Protein AF-A0A5N6ZHU1-F1 (afdb_monomer_lite)

pLDDT: mean 79.63, std 21.97, range [22.08, 98.19]

Sequence (362 aa):
MYILPYMLPVLLTVSAASIARSTMEQADDIMVYRDGPTADESAGIGVELESPFFKFVYPGCSMDDTNAAKKAVVDKCQGTNWLLTADTGVDPGKLNAEFIFDGQKIKVGTGELVTAGKAAADDLVKWYPWQKPQTEVQITNNKCNLWKITSPTSKDEPETVLWDPQVTALMSLEALIDYSILVTKPYFTPVKEIKPAVLSDDVLVFCSLVLLHVKSLDGKLLKPDESPKLRMPFMPRNDFVTLYNQVELKLKGIPLLPLFEKLACYKVSAGKLALDKNFCTGTAKAPVPNNVFAGLTFKNTASKSPDATLTVKAWIEGITAKKDLLTAFDKIIDSSIGGAWIQDREDVPGDSQCAFIRIPRP

Foldseek 3Di:
DADDPPDDPDDDPDFFDADDDDPDPDPCPVDDDQQHAAPVRAKFKKKKWWFPQWKWFFPPADPVLQCVQAQFAKQQLDDVQKGWGWDDDLDGRMTTIMIIGRRNPHHPPPCVVVVRVVVSLVSCVVVVQQDPPRDWIDGPPGPRPTITTPPDHVVDDSSPRHIDMDMRISDHCVVCLVPFQQQALLLCLQVPLDDSVLDDVLNRVLLRVLLRLLCLLVVDAADALRQSPVSDPDADLAFSLVSCVVCVVSSVNPQQVVSSLSSNLWDADPNDTAGDPSQFDDGSNHTHGPCVSQARWHANPNDPDPLRIDTSVNQSVCSVVSHRSSLVNSVVRPSRHRDPVDDDDDDDDDDPDDPDPPDDDD

Secondary structure (DSSP, 8-state):
---SSSS--S----PPPPPPPP-------SS--S-SPPTTS--BEEEEEEEEEEEEE-TT--HHHHHTTBTPEEEEEEETTEEEEEEE-SSTTEEEEEEEE-TTTPBTTSSHHHHHHHHHHHHHHHH-TTPSSPPEEPBTT-SS-SEEEEES-TTS-GGG---EEEEEE---HHHHTTTS----GGGGTT-TTS-GGG--HHHHHHHHHHHHHHHTTTT-PPPTT--GGGG-S---SS-HHHHHHHHTGGGTT--HHHHHHHHHTEEEETTEEEE-TTTEEEETTEEEE-SHHHH-EEE-SS--SGGGEEEHHHHHHHHHTT--HHHHHHTTTT--SS--S-----------------PPP-

Radius of gyration: 22.93 Å; chains: 1; bounding box: 59×47×63 Å

Structure (mmCIF, N/CA/C/O backbone):
data_AF-A0A5N6ZHU1-F1
#
_entry.id   AF-A0A5N6ZHU1-F1
#
loop_
_atom_site.group_PDB
_atom_site.id
_atom_site.type_symbol
_atom_site.label_atom_id
_atom_site.label_alt_id
_atom_site.label_comp_id
_atom_site.label_asym_id
_atom_site.label_entity_id
_atom_site.label_seq_id
_atom_site.pdbx_PDB_ins_code
_atom_site.Cartn_x
_atom_site.Cartn_y
_atom_site.Cartn_z
_atom_site.occupancy
_atom_site.B_iso_or_equiv
_atom_site.auth_seq_id
_atom_site.auth_comp_id
_atom_site.auth_asym_id
_atom_site.auth_atom_id
_atom_site.pdbx_PDB_model_num
ATOM 1 N N . MET A 1 1 ? 37.194 -1.620 -6.872 1.00 30.48 1 MET A N 1
ATOM 2 C CA . MET A 1 1 ? 37.109 -1.362 -5.410 1.00 30.48 1 MET A CA 1
ATOM 3 C C . MET A 1 1 ? 35.674 -1.694 -5.036 1.00 30.48 1 MET A C 1
ATOM 5 O O . MET A 1 1 ? 34.789 -0.996 -5.491 1.00 30.48 1 MET A O 1
ATOM 9 N N . TYR A 1 2 ? 35.433 -2.822 -4.363 1.00 27.67 2 TYR A N 1
ATOM 10 C CA . TYR A 1 2 ? 34.117 -3.481 -4.290 1.00 27.67 2 TYR A CA 1
ATOM 11 C C . TYR A 1 2 ? 33.149 -2.781 -3.309 1.00 27.67 2 TYR A C 1
ATOM 13 O O . TYR A 1 2 ? 33.385 -2.828 -2.104 1.00 27.67 2 TYR A O 1
ATOM 21 N N . ILE A 1 3 ? 32.054 -2.174 -3.794 1.00 35.66 3 ILE A N 1
ATOM 22 C CA . ILE A 1 3 ? 31.031 -1.486 -2.962 1.00 35.66 3 ILE A CA 1
ATOM 23 C C . ILE A 1 3 ? 29.641 -2.137 -3.110 1.00 35.66 3 ILE A C 1
ATOM 25 O O . ILE A 1 3 ? 28.631 -1.469 -3.283 1.00 35.66 3 ILE A O 1
ATOM 29 N N . LEU A 1 4 ? 29.576 -3.466 -3.013 1.00 31.05 4 LEU A N 1
ATOM 30 C CA . LEU A 1 4 ? 28.313 -4.202 -2.836 1.00 31.05 4 LEU A CA 1
ATOM 31 C C . LEU A 1 4 ? 28.215 -5.075 -1.557 1.00 31.05 4 LEU A C 1
ATOM 33 O O . LEU A 1 4 ? 27.090 -5.355 -1.153 1.00 31.05 4 LEU A O 1
ATOM 37 N N . PRO A 1 5 ? 29.293 -5.492 -0.845 1.00 30.95 5 PRO A N 1
ATOM 38 C CA . PRO A 1 5 ? 29.130 -6.484 0.226 1.00 30.95 5 PRO A CA 1
ATOM 39 C C . PRO A 1 5 ? 28.851 -5.931 1.640 1.00 30.95 5 PRO A C 1
ATOM 41 O O . PRO A 1 5 ? 28.754 -6.729 2.567 1.00 30.95 5 PRO A O 1
ATOM 44 N N . TYR A 1 6 ? 28.710 -4.616 1.859 1.00 31.58 6 TYR A N 1
ATOM 45 C CA . TYR A 1 6 ? 28.753 -4.051 3.228 1.00 31.58 6 TYR A CA 1
ATOM 46 C C . TYR A 1 6 ? 27.457 -3.450 3.798 1.00 31.58 6 TYR A C 1
ATOM 48 O O . TYR A 1 6 ? 27.501 -2.871 4.878 1.00 31.58 6 TYR A O 1
ATOM 56 N N . MET A 1 7 ? 26.298 -3.618 3.155 1.00 34.28 7 MET A N 1
ATOM 57 C CA . MET A 1 7 ? 25.081 -2.882 3.553 1.00 34.28 7 MET A CA 1
ATOM 58 C C . MET A 1 7 ? 23.969 -3.673 4.255 1.00 34.28 7 MET A C 1
ATOM 60 O O . MET A 1 7 ? 22.908 -3.107 4.492 1.00 34.28 7 MET A O 1
ATOM 64 N N . LEU A 1 8 ? 24.169 -4.943 4.626 1.00 33.38 8 LEU A N 1
ATOM 65 C CA . LEU A 1 8 ? 23.049 -5.796 5.067 1.00 33.38 8 LEU A CA 1
ATOM 66 C C . LEU A 1 8 ? 23.060 -6.415 6.489 1.00 33.38 8 LEU A C 1
ATOM 68 O O . LEU A 1 8 ? 22.008 -6.921 6.872 1.00 33.38 8 LEU A O 1
ATOM 72 N N . PRO A 1 9 ? 24.121 -6.410 7.327 1.00 30.84 9 PRO A N 1
ATOM 73 C CA . PRO A 1 9 ? 24.082 -7.181 8.573 1.00 30.84 9 PRO A CA 1
ATOM 74 C C . PRO A 1 9 ? 23.746 -6.329 9.809 1.00 30.84 9 PRO A C 1
ATOM 76 O O . PRO A 1 9 ? 24.497 -6.345 10.775 1.00 30.84 9 PRO A O 1
ATOM 79 N N . VAL A 1 10 ? 22.633 -5.587 9.820 1.00 32.56 10 VAL A N 1
ATOM 80 C CA . VAL A 1 10 ? 22.050 -5.056 11.072 1.00 32.56 10 VAL A CA 1
ATOM 81 C C . VAL A 1 10 ? 20.533 -4.979 10.925 1.00 32.56 10 VAL A C 1
ATOM 83 O O . VAL A 1 10 ? 20.022 -3.933 10.558 1.00 32.56 10 VAL A O 1
ATOM 86 N N . LEU A 1 11 ? 19.827 -6.088 11.165 1.00 33.69 11 LEU A N 1
ATOM 87 C CA . LEU A 1 11 ? 18.458 -6.180 11.710 1.00 33.69 11 LEU A CA 1
ATOM 88 C C . LEU A 1 11 ? 17.905 -7.597 11.456 1.00 33.69 11 LEU A C 1
ATOM 90 O O . LEU A 1 11 ? 18.246 -8.233 10.465 1.00 33.69 11 LEU A O 1
ATOM 94 N N . LEU A 1 12 ? 16.976 -8.018 12.321 1.00 34.03 12 LEU A N 1
ATOM 95 C CA . LEU A 1 12 ? 16.025 -9.131 12.152 1.00 34.03 12 LEU A CA 1
ATOM 96 C C . LEU A 1 12 ? 16.434 -10.507 12.719 1.00 34.03 12 LEU A C 1
ATOM 98 O O . LEU A 1 12 ? 16.671 -11.467 11.994 1.00 34.03 12 LEU A O 1
ATOM 102 N N . THR A 1 13 ? 16.346 -10.642 14.045 1.00 29.36 13 THR A N 1
ATOM 103 C CA . THR A 1 13 ? 15.805 -11.867 14.662 1.00 29.36 13 THR A CA 1
ATOM 104 C C . THR A 1 13 ? 14.414 -11.549 15.198 1.00 29.36 13 THR A C 1
ATOM 106 O O . THR A 1 13 ? 14.302 -11.010 16.298 1.00 29.36 13 THR A O 1
ATOM 109 N N . VAL A 1 14 ? 13.355 -11.833 14.436 1.00 34.59 14 VAL A N 1
ATOM 110 C CA . VAL A 1 14 ? 11.981 -11.766 14.959 1.00 34.59 14 VAL A CA 1
ATOM 111 C C . VAL A 1 14 ? 11.108 -12.849 14.323 1.00 34.59 14 VAL A C 1
ATOM 113 O O . VAL A 1 14 ? 11.249 -13.160 13.142 1.00 34.59 14 VAL A O 1
ATOM 116 N N . SER A 1 15 ? 10.235 -13.444 15.136 1.00 33.19 15 SER A N 1
ATOM 117 C CA . SER A 1 15 ? 9.302 -14.511 14.764 1.00 33.19 15 SER A CA 1
ATOM 118 C C . SER A 1 15 ? 8.137 -13.962 13.937 1.00 33.19 15 SER A C 1
ATOM 120 O O . SER A 1 15 ? 7.515 -12.974 14.322 1.00 33.19 15 SER A O 1
ATOM 122 N N . ALA A 1 16 ? 7.815 -14.613 12.819 1.00 35.44 16 ALA A N 1
ATOM 123 C CA . ALA A 1 16 ? 6.745 -14.207 11.912 1.00 35.44 16 ALA A CA 1
ATOM 124 C C . ALA A 1 16 ? 5.439 -14.959 12.208 1.00 35.44 16 ALA A C 1
ATOM 126 O O . ALA A 1 16 ? 5.442 -16.182 12.319 1.00 35.44 16 ALA A O 1
ATOM 127 N N . ALA A 1 17 ? 4.328 -14.229 12.300 1.00 32.97 17 ALA A N 1
ATOM 128 C CA . ALA A 1 17 ? 2.992 -14.772 12.077 1.00 32.97 17 ALA A CA 1
ATOM 129 C C . ALA A 1 17 ? 2.566 -14.344 10.665 1.00 32.97 17 ALA A C 1
ATOM 131 O O . ALA A 1 17 ? 2.645 -13.157 10.337 1.00 32.97 17 ALA A O 1
ATOM 132 N N . SER A 1 18 ? 2.184 -15.299 9.818 1.00 34.84 18 SER A N 1
ATOM 133 C CA . SER A 1 18 ? 1.737 -15.053 8.446 1.00 34.84 18 SER A CA 1
ATOM 134 C C . SER A 1 18 ? 0.238 -14.711 8.428 1.00 34.84 18 SER A C 1
ATOM 136 O O . SER A 1 18 ? -0.544 -15.221 9.229 1.00 34.84 18 SER A O 1
ATOM 138 N N . ILE A 1 19 ? -0.178 -13.827 7.517 1.00 36.06 19 ILE A N 1
ATOM 139 C CA . ILE A 1 19 ? -1.595 -13.586 7.210 1.00 36.06 19 ILE A CA 1
ATOM 140 C C . ILE A 1 19 ? -1.894 -14.309 5.897 1.00 36.06 19 ILE A C 1
ATOM 142 O O . ILE A 1 19 ? -1.239 -14.052 4.884 1.00 36.06 19 ILE A O 1
ATOM 146 N N . ALA A 1 20 ? -2.870 -15.216 5.906 1.00 31.94 20 ALA A N 1
ATOM 147 C CA . ALA A 1 20 ? -3.280 -15.954 4.716 1.00 31.94 20 ALA A CA 1
ATOM 148 C C . ALA A 1 20 ? -3.938 -15.019 3.679 1.00 31.94 20 ALA A C 1
ATOM 150 O O . ALA A 1 20 ? -4.792 -14.199 4.018 1.00 31.94 20 ALA A O 1
ATOM 151 N N . ARG A 1 21 ? -3.565 -15.153 2.397 1.00 34.69 21 ARG A N 1
ATOM 152 C CA . ARG A 1 21 ? -4.215 -14.428 1.288 1.00 34.69 21 ARG A CA 1
ATOM 153 C C . ARG A 1 21 ? -5.629 -14.971 1.029 1.00 34.69 21 ARG A C 1
ATOM 155 O O . ARG A 1 21 ? -5.859 -16.176 1.064 1.00 34.69 21 ARG A O 1
ATOM 162 N N . SER A 1 22 ? -6.554 -14.065 0.704 1.00 31.69 22 SER A N 1
ATOM 163 C CA . SER A 1 22 ? -7.877 -14.382 0.142 1.00 31.69 22 SER A CA 1
ATOM 164 C C . SER A 1 22 ? -7.743 -15.039 -1.240 1.00 31.69 22 SER A C 1
ATOM 166 O O . SER A 1 22 ? -6.925 -14.603 -2.045 1.00 31.69 22 SER A O 1
ATOM 168 N N . THR A 1 23 ? -8.565 -16.051 -1.530 1.00 32.91 23 THR A N 1
ATOM 169 C CA . THR A 1 23 ? -8.594 -16.810 -2.797 1.00 32.91 23 THR A CA 1
ATOM 170 C C . THR A 1 23 ? -9.470 -16.175 -3.886 1.00 32.91 23 THR A C 1
ATOM 172 O O . THR A 1 23 ? -9.962 -16.886 -4.759 1.00 32.91 23 THR A O 1
ATOM 175 N N . MET A 1 24 ? -9.723 -14.862 -3.853 1.00 30.39 24 MET A N 1
ATOM 176 C CA . MET A 1 24 ? -10.464 -14.213 -4.943 1.00 30.39 24 MET A CA 1
ATOM 177 C C . MET A 1 24 ? -9.666 -14.290 -6.250 1.00 30.39 24 MET A C 1
ATOM 179 O O . MET A 1 24 ? -8.526 -13.832 -6.297 1.00 30.39 24 MET A O 1
ATOM 183 N N . GLU A 1 25 ? -10.285 -14.854 -7.294 1.00 32.44 25 GLU A N 1
ATOM 184 C CA . GLU A 1 25 ? -9.825 -14.762 -8.684 1.00 32.44 25 GLU A CA 1
ATOM 185 C C . GLU A 1 25 ? -9.614 -13.288 -9.036 1.00 32.44 25 GLU A C 1
ATOM 187 O O . GLU A 1 25 ? -10.559 -12.506 -9.157 1.00 32.44 25 GLU A O 1
ATOM 192 N N . GLN A 1 26 ? -8.347 -12.902 -9.129 1.00 32.66 26 GLN A N 1
ATOM 193 C CA . GLN A 1 26 ? -7.927 -11.597 -9.599 1.00 32.66 26 GLN A CA 1
ATOM 194 C C . GLN A 1 26 ? -7.904 -11.669 -11.128 1.00 32.66 26 GLN A C 1
ATOM 196 O O . GLN A 1 26 ? -7.314 -12.595 -11.683 1.00 32.66 26 GLN A O 1
ATOM 201 N N . ALA A 1 27 ? -8.589 -10.733 -11.791 1.00 31.64 27 ALA A N 1
ATOM 202 C CA . ALA A 1 27 ? -8.538 -10.585 -13.243 1.00 31.64 27 ALA A CA 1
ATOM 203 C C . ALA A 1 27 ? -7.075 -10.533 -13.705 1.00 31.64 27 ALA A C 1
ATOM 205 O O . ALA A 1 27 ? -6.270 -9.883 -13.041 1.00 31.64 27 ALA A O 1
ATOM 206 N N . ASP A 1 28 ? -6.781 -11.248 -14.793 1.00 33.19 28 ASP A N 1
ATOM 207 C CA . ASP A 1 28 ? -5.458 -11.616 -15.308 1.00 33.19 28 ASP A CA 1
ATOM 208 C C . ASP A 1 28 ? -4.408 -10.493 -15.240 1.00 33.19 28 ASP A C 1
ATOM 210 O O . ASP A 1 28 ? -4.140 -9.792 -16.217 1.00 33.19 28 ASP A O 1
ATOM 214 N N . ASP A 1 29 ? -3.767 -10.348 -14.082 1.00 30.95 29 ASP A N 1
ATOM 215 C CA . ASP A 1 29 ? -2.498 -9.651 -13.977 1.00 30.95 29 ASP A CA 1
ATOM 216 C C . ASP A 1 29 ? -1.440 -10.608 -14.535 1.00 30.95 29 ASP A C 1
ATOM 218 O O . ASP A 1 29 ? -1.287 -11.741 -14.067 1.00 30.95 29 ASP A O 1
ATOM 222 N N . ILE A 1 30 ? -0.754 -10.185 -15.596 1.00 40.19 30 ILE A N 1
ATOM 223 C CA . ILE A 1 30 ? 0.070 -11.056 -16.452 1.00 40.19 30 ILE A CA 1
ATOM 224 C C . ILE A 1 30 ? 1.266 -11.660 -15.682 1.00 40.19 30 ILE A C 1
ATOM 226 O O . ILE A 1 30 ? 1.900 -12.596 -16.171 1.00 40.19 30 ILE A O 1
ATOM 230 N N . MET A 1 31 ? 1.561 -11.204 -14.454 1.00 49.88 31 MET A N 1
ATOM 231 C CA . MET A 1 31 ? 2.654 -11.734 -13.635 1.00 49.88 31 MET A CA 1
ATOM 232 C C . MET A 1 31 ? 2.293 -11.935 -12.154 1.00 49.88 31 MET A C 1
ATOM 234 O O . MET A 1 31 ? 1.816 -11.043 -11.459 1.00 49.88 31 MET A O 1
ATOM 238 N N . VAL A 1 32 ? 2.636 -13.121 -11.640 1.00 61.81 32 VAL A N 1
ATOM 239 C CA . VAL A 1 32 ? 2.493 -13.519 -10.230 1.00 61.81 32 VAL A CA 1
ATOM 240 C C . VAL A 1 32 ? 3.388 -12.659 -9.330 1.00 61.81 32 VAL A C 1
ATOM 242 O O . VAL A 1 32 ? 4.612 -12.676 -9.462 1.00 61.81 32 VAL A O 1
ATOM 245 N N . TYR A 1 33 ? 2.786 -11.960 -8.367 1.00 61.06 33 TYR A N 1
ATOM 246 C CA . TYR A 1 33 ? 3.487 -11.234 -7.302 1.00 61.06 33 TYR A CA 1
ATOM 247 C C . TYR A 1 33 ? 4.405 -12.153 -6.478 1.00 61.06 33 TYR A C 1
ATOM 249 O O . TYR A 1 33 ? 3.921 -13.092 -5.841 1.00 61.06 33 TYR A O 1
ATOM 257 N N . ARG A 1 34 ? 5.716 -11.866 -6.454 1.00 65.56 34 ARG A N 1
ATOM 258 C CA . ARG A 1 34 ? 6.759 -12.690 -5.803 1.00 65.56 34 ARG A CA 1
ATOM 259 C C . ARG A 1 34 ? 7.194 -12.217 -4.413 1.00 65.56 34 ARG A C 1
ATOM 261 O O . ARG A 1 34 ? 8.125 -12.760 -3.841 1.00 65.56 34 ARG A O 1
ATOM 268 N N . ASP A 1 35 ? 6.495 -11.256 -3.835 1.00 57.06 35 ASP A N 1
ATOM 269 C CA . ASP A 1 35 ? 6.719 -10.705 -2.492 1.00 57.06 35 ASP A CA 1
ATOM 270 C C . ASP A 1 35 ? 5.844 -11.371 -1.405 1.00 57.06 35 ASP A C 1
ATOM 272 O O . ASP A 1 35 ? 5.687 -10.845 -0.306 1.00 57.06 35 ASP A O 1
ATOM 276 N N . GLY A 1 36 ? 5.223 -12.513 -1.721 1.00 58.41 36 GLY A N 1
ATOM 277 C CA . GLY A 1 36 ? 4.327 -13.237 -0.814 1.00 58.41 36 GLY A CA 1
ATOM 278 C C . GLY A 1 36 ? 5.047 -14.026 0.290 1.00 58.41 36 GLY A C 1
ATOM 279 O O . GLY A 1 36 ? 6.268 -14.186 0.237 1.00 58.41 36 GLY A O 1
ATOM 280 N N . PRO A 1 37 ? 4.299 -14.557 1.281 1.00 60.22 37 PRO A N 1
ATOM 281 C CA . PRO A 1 37 ? 4.857 -15.491 2.253 1.00 60.22 37 PRO A CA 1
ATOM 282 C C . PRO A 1 37 ? 5.481 -16.683 1.536 1.00 60.22 37 PRO A C 1
ATOM 284 O O . PRO A 1 37 ? 5.028 -17.102 0.466 1.00 60.22 37 PRO A O 1
ATOM 287 N N . THR A 1 38 ? 6.521 -17.232 2.147 1.00 64.25 38 THR A N 1
ATOM 288 C CA . THR A 1 38 ? 7.127 -18.460 1.646 1.00 64.25 38 THR A CA 1
ATOM 289 C C . THR A 1 38 ? 6.159 -19.637 1.775 1.00 64.25 38 THR A C 1
ATOM 291 O O . THR A 1 38 ? 5.177 -19.581 2.518 1.00 64.25 38 THR A O 1
ATOM 294 N N . ALA A 1 39 ? 6.430 -20.725 1.051 1.00 74.12 39 ALA A N 1
ATOM 295 C CA . ALA A 1 39 ? 5.567 -21.910 1.061 1.00 74.12 39 ALA A CA 1
ATOM 296 C C . ALA A 1 39 ? 5.404 -22.552 2.455 1.00 74.12 39 ALA A C 1
ATOM 298 O O . ALA A 1 39 ? 4.432 -23.265 2.679 1.00 74.12 39 ALA A O 1
ATOM 299 N N . ASP A 1 40 ? 6.337 -22.305 3.381 1.00 72.94 40 ASP A N 1
ATOM 300 C CA . ASP A 1 40 ? 6.261 -22.752 4.776 1.00 72.94 40 ASP A CA 1
ATOM 301 C C . ASP A 1 40 ? 5.808 -21.647 5.742 1.00 72.94 40 ASP A C 1
ATOM 303 O O . ASP A 1 40 ? 6.035 -21.750 6.945 1.00 72.94 40 ASP A O 1
ATOM 307 N N . GLU A 1 41 ? 5.186 -20.589 5.213 1.00 65.88 41 GLU A N 1
ATOM 308 C CA . GLU A 1 41 ? 4.639 -19.444 5.950 1.00 65.88 41 GLU A CA 1
ATOM 309 C C . GLU A 1 41 ? 5.672 -18.618 6.732 1.00 65.88 41 GLU A C 1
ATOM 311 O O . GLU A 1 41 ? 5.316 -17.655 7.415 1.00 65.88 41 GLU A O 1
ATOM 316 N N . SER A 1 42 ? 6.964 -18.931 6.604 1.00 68.69 42 SER A N 1
ATOM 317 C CA . SER A 1 42 ? 8.019 -18.103 7.175 1.00 68.69 42 SER A CA 1
ATOM 318 C C . SER A 1 42 ? 8.095 -16.747 6.463 1.00 68.69 42 SER A C 1
ATOM 320 O O . SER A 1 42 ? 7.702 -16.607 5.296 1.00 68.69 42 SER A O 1
ATOM 322 N N . ALA A 1 43 ? 8.593 -15.728 7.175 1.00 67.44 43 ALA A N 1
ATOM 323 C CA . ALA A 1 43 ? 8.739 -14.383 6.629 1.00 67.44 43 ALA A CA 1
ATOM 324 C C . ALA A 1 43 ? 9.671 -14.380 5.410 1.00 67.44 43 ALA A C 1
ATOM 326 O O . ALA A 1 43 ? 10.890 -14.543 5.527 1.00 67.44 43 ALA A O 1
ATOM 327 N N . GLY A 1 44 ? 9.065 -14.158 4.246 1.00 74.00 44 GLY A N 1
ATOM 328 C CA . GLY A 1 44 ? 9.764 -13.848 3.011 1.00 74.00 44 GLY A CA 1
ATOM 329 C C . GLY A 1 44 ? 10.289 -12.413 3.001 1.00 74.00 44 GLY A C 1
ATOM 330 O O . GLY A 1 44 ? 9.737 -11.529 3.669 1.00 74.00 44 GLY A O 1
ATOM 331 N N . ILE A 1 45 ? 11.348 -12.186 2.225 1.00 75.31 45 ILE A N 1
ATOM 332 C CA . ILE A 1 45 ? 11.864 -10.854 1.895 1.00 75.31 45 ILE A CA 1
ATOM 333 C C . ILE A 1 45 ? 11.921 -10.691 0.376 1.00 75.31 45 ILE A C 1
ATOM 335 O O . ILE A 1 45 ? 12.805 -11.213 -0.298 1.00 75.31 45 ILE A O 1
ATOM 339 N N . GLY A 1 46 ? 10.943 -9.971 -0.165 1.00 79.62 46 GLY A N 1
ATOM 340 C CA . GLY A 1 46 ? 10.998 -9.445 -1.520 1.00 79.62 46 GLY A CA 1
ATOM 341 C C . GLY A 1 46 ? 11.924 -8.235 -1.554 1.00 79.62 46 GLY A C 1
ATOM 342 O O . GLY A 1 46 ? 11.863 -7.367 -0.684 1.00 79.62 46 GLY A O 1
ATOM 343 N N . VAL A 1 47 ? 12.794 -8.174 -2.552 1.00 80.06 47 VAL A N 1
ATOM 344 C CA . VAL A 1 47 ? 13.597 -6.981 -2.827 1.00 80.06 47 VAL A CA 1
ATOM 345 C C . VAL A 1 47 ? 13.429 -6.641 -4.289 1.00 80.06 47 VAL A C 1
ATOM 347 O O . VAL A 1 47 ? 13.491 -7.522 -5.138 1.00 80.06 47 VAL A O 1
ATOM 350 N N . GLU A 1 48 ? 13.220 -5.372 -4.571 1.00 86.00 48 GLU A N 1
ATOM 351 C CA . GLU A 1 48 ? 13.221 -4.805 -5.909 1.00 86.00 48 GLU A CA 1
ATOM 352 C C . GLU A 1 48 ? 14.363 -3.779 -5.935 1.00 86.00 48 GLU A C 1
ATOM 354 O O . GLU A 1 48 ? 14.546 -3.018 -4.985 1.00 86.00 48 GLU A O 1
ATOM 359 N N . LEU A 1 49 ? 15.212 -3.818 -6.956 1.00 86.69 49 LEU A N 1
ATOM 360 C CA . LEU A 1 49 ? 16.252 -2.818 -7.182 1.00 86.69 49 LEU A CA 1
ATOM 361 C C . LEU A 1 49 ? 15.936 -2.150 -8.511 1.00 86.69 49 LEU A C 1
ATOM 363 O O . LEU A 1 49 ? 16.130 -2.763 -9.558 1.00 86.69 49 LEU A O 1
ATOM 367 N N . GLU A 1 50 ? 15.471 -0.910 -8.483 1.00 87.94 50 GLU A N 1
ATOM 368 C CA . GLU A 1 50 ? 15.182 -0.149 -9.699 1.00 87.94 50 GLU A CA 1
ATOM 369 C C . GLU A 1 50 ? 16.387 0.729 -10.049 1.00 87.94 50 GLU A C 1
ATOM 371 O O . GLU A 1 50 ? 17.010 1.303 -9.160 1.00 87.94 50 GLU A O 1
ATOM 376 N N . SER A 1 51 ? 16.749 0.866 -11.324 1.00 89.94 51 SER A N 1
ATOM 377 C CA . SER A 1 51 ? 17.750 1.854 -11.734 1.00 89.94 51 SER A CA 1
ATOM 378 C C . SER A 1 51 ? 17.137 2.902 -12.658 1.00 89.94 51 SER A C 1
ATOM 380 O O . SER A 1 51 ? 16.984 2.640 -13.855 1.00 89.94 51 SER A O 1
ATOM 382 N N . PRO A 1 52 ? 16.921 4.149 -12.191 1.00 85.62 52 PRO A N 1
ATOM 383 C CA . PRO A 1 52 ? 16.518 5.244 -13.077 1.00 85.62 52 PRO A CA 1
ATOM 384 C C . PRO A 1 52 ? 17.637 5.651 -14.056 1.00 85.62 52 PRO A C 1
ATOM 386 O O . PRO A 1 52 ? 17.451 6.523 -14.910 1.00 85.62 52 PRO A O 1
ATOM 389 N N . PHE A 1 53 ? 18.819 5.037 -13.938 1.00 88.94 53 PHE A N 1
ATOM 390 C CA . PHE A 1 53 ? 19.988 5.259 -14.785 1.00 88.94 53 PHE A CA 1
ATOM 391 C C . PHE A 1 53 ? 20.234 4.116 -15.773 1.00 88.94 53 PHE A C 1
ATOM 393 O O . PHE A 1 53 ? 21.099 4.257 -16.636 1.00 88.94 53 PHE A O 1
ATOM 400 N N . PHE A 1 54 ? 19.469 3.026 -15.710 1.00 93.62 54 PHE A N 1
ATOM 401 C CA . PHE A 1 54 ? 19.491 1.967 -16.711 1.00 93.62 54 PHE A CA 1
ATOM 402 C C . PHE A 1 54 ? 18.211 2.056 -17.541 1.00 93.62 54 PHE A C 1
ATOM 404 O O . PHE A 1 54 ? 17.141 1.695 -17.072 1.00 93.62 54 PHE A O 1
ATOM 411 N N . LYS A 1 55 ? 18.317 2.544 -18.782 1.00 94.88 55 LYS A N 1
ATOM 412 C CA . LYS A 1 55 ? 17.172 2.937 -19.611 1.00 94.88 55 LYS A CA 1
ATOM 413 C C . LYS A 1 55 ? 17.062 2.149 -20.907 1.00 94.88 55 LYS A C 1
ATOM 415 O O . LYS A 1 55 ? 17.999 2.141 -21.716 1.00 94.88 55 LYS A O 1
ATOM 420 N N . PHE A 1 56 ? 15.862 1.640 -21.163 1.00 96.06 56 PHE A N 1
ATOM 421 C CA . PHE A 1 56 ? 15.442 1.088 -22.447 1.00 96.06 56 PHE A CA 1
ATOM 422 C C . PHE A 1 56 ? 14.545 2.091 -23.178 1.00 96.06 56 PHE A C 1
ATOM 424 O O . PHE A 1 56 ? 13.671 2.709 -22.571 1.00 96.06 56 PHE A O 1
ATOM 431 N N . VAL A 1 57 ? 14.759 2.274 -24.483 1.00 96.31 57 VAL A N 1
ATOM 432 C CA . VAL A 1 57 ? 13.989 3.221 -25.301 1.00 96.31 57 VAL A CA 1
ATOM 433 C C . VAL A 1 57 ? 13.507 2.567 -26.591 1.00 96.31 57 VAL A C 1
ATOM 435 O O . VAL A 1 57 ? 14.299 1.974 -27.322 1.00 96.31 57 VAL A O 1
ATOM 438 N N . TYR A 1 58 ? 12.222 2.746 -26.893 1.00 97.19 58 TYR A N 1
ATOM 439 C CA . TYR A 1 58 ? 11.593 2.385 -28.162 1.00 97.19 58 TYR A CA 1
ATOM 440 C C . TYR A 1 58 ? 10.756 3.570 -28.666 1.00 97.19 58 TYR A C 1
ATOM 442 O O . TYR A 1 58 ? 9.621 3.767 -28.217 1.00 97.19 58 TYR A O 1
ATOM 450 N N . PRO A 1 59 ? 11.293 4.406 -29.574 1.00 95.88 59 PRO A N 1
ATOM 451 C CA . PRO A 1 59 ? 10.551 5.548 -30.095 1.00 95.88 59 PRO A CA 1
ATOM 452 C C . PRO A 1 59 ? 9.266 5.097 -30.800 1.00 95.88 59 PRO A C 1
ATOM 454 O O . PRO A 1 59 ? 9.312 4.269 -31.705 1.00 95.88 59 PRO A O 1
ATOM 457 N N . GLY A 1 60 ? 8.126 5.664 -30.404 1.00 95.75 60 GLY A N 1
ATOM 458 C CA . GLY A 1 60 ? 6.825 5.368 -31.014 1.00 95.75 60 GLY A CA 1
ATOM 459 C C . GLY A 1 60 ? 6.060 4.192 -30.398 1.00 95.75 60 GLY A C 1
ATOM 460 O O . GLY A 1 60 ? 4.990 3.864 -30.904 1.00 95.75 60 GLY A O 1
ATOM 461 N N . CYS A 1 61 ? 6.556 3.580 -29.316 1.00 97.56 61 CYS A N 1
ATOM 462 C CA . CYS A 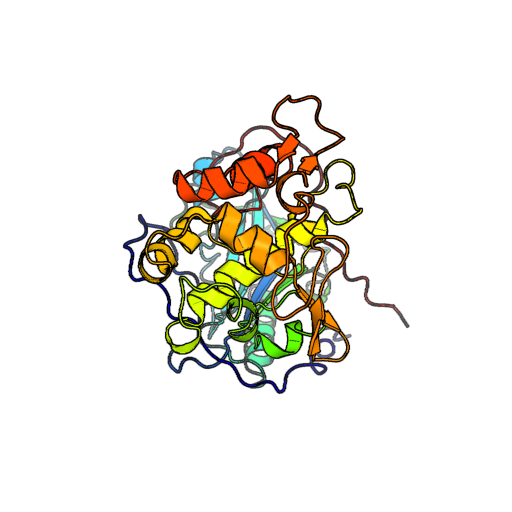1 61 ? 5.739 2.663 -28.520 1.00 97.56 61 CYS A CA 1
ATOM 463 C C . CYS A 1 61 ? 4.619 3.444 -27.811 1.00 97.56 61 CYS A C 1
ATOM 465 O O . CYS A 1 61 ? 4.874 4.516 -27.257 1.00 97.56 61 CYS A O 1
ATOM 467 N N . SER A 1 62 ? 3.390 2.923 -27.832 1.00 96.56 62 SER A N 1
ATOM 468 C CA . SER A 1 62 ? 2.258 3.513 -27.106 1.00 96.56 62 SER A CA 1
ATOM 469 C C . SER A 1 62 ? 2.466 3.412 -25.587 1.00 96.56 62 SER A C 1
ATOM 471 O O . SER A 1 62 ? 3.285 2.611 -25.128 1.00 96.56 62 SER A O 1
ATOM 473 N N . MET A 1 63 ? 1.734 4.201 -24.792 1.00 92.38 63 MET A N 1
ATOM 474 C CA . MET A 1 63 ? 1.782 4.069 -23.329 1.00 92.38 63 MET A CA 1
ATOM 475 C C . MET A 1 63 ? 1.304 2.678 -22.888 1.00 92.38 63 MET A C 1
ATOM 477 O O . MET A 1 63 ? 1.988 2.028 -22.107 1.00 92.38 63 MET A O 1
ATOM 481 N N . ASP A 1 64 ? 0.212 2.171 -23.462 1.00 90.81 64 ASP A N 1
ATOM 482 C CA . ASP A 1 64 ? -0.324 0.838 -23.155 1.00 90.81 64 ASP A CA 1
ATOM 483 C C . ASP A 1 64 ? 0.685 -0.280 -23.449 1.00 90.81 64 ASP A C 1
ATOM 485 O O . ASP A 1 64 ? 0.921 -1.152 -22.612 1.00 90.81 64 ASP A O 1
ATOM 489 N N . ASP A 1 65 ? 1.332 -0.248 -24.619 1.00 95.31 65 ASP A N 1
ATOM 490 C CA . ASP A 1 65 ? 2.331 -1.259 -24.976 1.00 95.31 65 ASP A CA 1
ATOM 491 C C . ASP A 1 65 ? 3.647 -1.075 -24.194 1.00 95.31 65 ASP A C 1
ATOM 493 O O . ASP A 1 65 ? 4.363 -2.053 -23.971 1.00 95.31 65 ASP A O 1
ATOM 497 N N . THR A 1 66 ? 3.960 0.144 -23.737 1.00 94.94 66 THR A N 1
ATOM 498 C CA . THR A 1 66 ? 5.069 0.402 -22.800 1.00 94.94 66 THR A CA 1
ATOM 499 C C . THR A 1 66 ? 4.740 -0.198 -21.434 1.00 94.94 66 THR A C 1
ATOM 501 O O . THR A 1 66 ? 5.545 -0.942 -20.881 1.00 94.94 66 THR A O 1
ATOM 504 N N . ASN A 1 67 ? 3.527 0.024 -20.927 1.00 90.75 67 ASN A N 1
ATOM 505 C CA . ASN A 1 67 ? 3.063 -0.509 -19.648 1.00 90.75 67 ASN A CA 1
ATOM 506 C C . ASN A 1 67 ? 2.965 -2.035 -19.645 1.00 90.75 67 ASN A C 1
ATOM 508 O O . ASN A 1 67 ? 3.287 -2.672 -18.644 1.00 90.75 67 ASN A O 1
ATOM 512 N N . ALA A 1 68 ? 2.639 -2.640 -20.788 1.00 91.62 68 ALA A N 1
ATOM 513 C CA . ALA A 1 68 ? 2.675 -4.088 -20.968 1.00 91.62 68 ALA A CA 1
ATOM 514 C C . ALA A 1 68 ? 4.088 -4.700 -20.829 1.00 91.62 68 ALA A C 1
ATOM 516 O O . ALA A 1 68 ? 4.213 -5.919 -20.735 1.00 91.62 68 ALA A O 1
ATOM 517 N N . ALA A 1 69 ? 5.159 -3.894 -20.838 1.00 94.25 69 ALA A N 1
ATOM 518 C CA . ALA A 1 69 ? 6.523 -4.354 -20.569 1.00 94.25 69 ALA A CA 1
ATOM 519 C C . ALA A 1 69 ? 6.843 -4.475 -19.067 1.00 94.25 69 ALA A C 1
ATOM 521 O O . ALA A 1 69 ? 7.851 -5.092 -18.715 1.00 94.25 69 ALA A O 1
ATOM 522 N N . LYS A 1 70 ? 6.022 -3.894 -18.181 1.00 91.56 70 LYS A N 1
ATOM 523 C CA . LYS A 1 70 ? 6.280 -3.877 -16.738 1.00 91.56 70 LYS A CA 1
ATOM 524 C C . LYS A 1 70 ? 6.417 -5.296 -16.185 1.00 91.56 70 LYS A C 1
ATOM 526 O O . LYS A 1 70 ? 5.598 -6.164 -16.483 1.00 91.56 70 LYS A O 1
ATOM 531 N N . LYS A 1 71 ? 7.452 -5.536 -15.371 1.00 90.12 71 LYS A N 1
ATOM 532 C CA . LYS A 1 71 ? 7.811 -6.845 -14.781 1.00 90.12 71 LYS A CA 1
ATOM 533 C C . LYS A 1 71 ? 8.114 -7.954 -15.801 1.00 90.12 71 LYS A C 1
ATOM 535 O O . LYS A 1 71 ? 8.334 -9.102 -15.405 1.00 90.12 71 LYS A O 1
ATOM 540 N N . ALA A 1 72 ? 8.141 -7.661 -17.101 1.00 94.44 72 ALA A N 1
ATOM 541 C CA . ALA A 1 72 ? 8.501 -8.639 -18.116 1.00 94.44 72 ALA A CA 1
ATOM 542 C C . ALA A 1 72 ? 10.024 -8.801 -18.186 1.00 94.44 72 ALA A C 1
ATOM 544 O O . ALA A 1 72 ? 10.774 -7.836 -18.041 1.00 94.44 72 ALA A O 1
ATOM 545 N N . VAL A 1 73 ? 10.484 -10.035 -18.409 1.00 96.19 73 VAL A N 1
ATOM 546 C CA . VAL A 1 73 ? 11.916 -10.373 -18.391 1.00 96.19 73 VAL A CA 1
ATOM 547 C C . VAL A 1 73 ? 12.629 -9.795 -19.614 1.00 96.19 73 VAL A C 1
ATOM 549 O O . VAL A 1 73 ? 12.192 -10.021 -20.751 1.00 96.19 73 VAL A O 1
ATOM 552 N N . VAL A 1 74 ? 13.751 -9.117 -19.367 1.00 95.88 74 VAL A N 1
ATOM 553 C CA . VAL A 1 74 ? 14.665 -8.550 -20.372 1.00 95.88 74 VAL A CA 1
ATOM 554 C C . VAL A 1 74 ? 15.677 -9.615 -20.794 1.00 95.88 74 VAL A C 1
ATOM 556 O O . VAL A 1 74 ? 16.331 -10.196 -19.938 1.00 95.88 74 VAL A O 1
ATOM 559 N N . ASP A 1 75 ? 15.793 -9.913 -22.092 1.00 93.12 75 ASP A N 1
ATOM 560 C CA . ASP A 1 75 ? 16.812 -10.797 -22.700 1.00 93.12 75 ASP A CA 1
ATOM 561 C C . ASP A 1 75 ? 17.007 -12.175 -22.045 1.00 93.12 75 ASP A C 1
ATOM 563 O O . ASP A 1 75 ? 18.035 -12.832 -22.211 1.00 93.12 75 ASP A O 1
ATOM 567 N N . LYS A 1 76 ? 15.989 -12.672 -21.334 1.00 92.12 76 LYS A N 1
ATOM 568 C CA . LYS A 1 76 ? 16.083 -13.889 -20.508 1.00 92.12 76 LYS A CA 1
ATOM 569 C C . LYS A 1 76 ? 17.137 -13.776 -19.391 1.00 92.12 76 LYS A C 1
ATOM 571 O O . LYS A 1 76 ? 17.580 -14.809 -18.892 1.00 92.12 76 LYS A O 1
ATOM 576 N N . CYS A 1 77 ? 17.517 -12.564 -18.983 1.00 94.25 77 CYS A N 1
ATOM 577 C CA . CYS A 1 77 ? 18.344 -12.297 -17.810 1.00 94.25 77 CYS A CA 1
ATOM 578 C C . CYS A 1 77 ? 17.561 -12.666 -16.544 1.00 94.25 77 CYS A C 1
ATOM 580 O O . CYS A 1 77 ? 16.768 -11.895 -16.005 1.00 94.25 77 CYS A O 1
ATOM 582 N N . GLN A 1 78 ? 17.753 -13.903 -16.100 1.00 96.44 78 GLN A N 1
ATOM 583 C CA . GLN A 1 78 ? 17.125 -14.465 -14.914 1.00 96.44 78 GLN A CA 1
ATOM 584 C C . GLN A 1 78 ? 18.022 -15.529 -14.294 1.00 96.44 78 GLN A C 1
ATOM 586 O O . GLN A 1 78 ? 18.786 -16.206 -14.986 1.00 96.44 78 GLN A O 1
ATOM 591 N N . GLY A 1 79 ? 17.860 -15.750 -12.996 1.00 95.69 79 GLY A N 1
ATOM 592 C CA . GLY A 1 79 ? 18.555 -16.813 -12.289 1.00 95.69 79 GLY A CA 1
ATOM 593 C C . GLY A 1 79 ? 17.735 -17.383 -11.144 1.00 95.69 79 GLY A C 1
ATOM 594 O O . GLY A 1 79 ? 16.518 -17.212 -11.045 1.00 95.69 79 GLY A O 1
ATOM 595 N N . THR A 1 80 ? 18.412 -18.105 -10.256 1.00 95.50 80 THR A N 1
ATOM 596 C CA . THR A 1 80 ? 17.775 -18.632 -9.050 1.00 95.50 80 THR A CA 1
ATOM 597 C C . THR A 1 80 ? 17.399 -17.471 -8.129 1.00 95.50 80 THR A C 1
ATOM 599 O O . THR A 1 80 ? 18.273 -16.815 -7.569 1.00 95.50 80 THR A O 1
ATOM 602 N N . ASN A 1 81 ? 16.091 -17.260 -7.958 1.00 93.75 81 ASN A N 1
ATOM 603 C CA . ASN A 1 81 ? 15.476 -16.260 -7.076 1.00 93.75 81 ASN A CA 1
ATOM 604 C C . ASN A 1 81 ? 15.671 -14.790 -7.484 1.00 93.75 81 ASN A C 1
ATOM 606 O O . ASN A 1 81 ? 15.458 -13.912 -6.651 1.00 93.75 81 ASN A O 1
ATOM 610 N N . TRP A 1 82 ? 16.032 -14.508 -8.737 1.00 95.94 82 TRP A N 1
ATOM 611 C CA . TRP A 1 82 ? 16.086 -13.140 -9.255 1.00 95.94 82 TRP A CA 1
ATOM 612 C C . TRP A 1 82 ? 15.716 -13.077 -10.742 1.00 95.94 82 TRP A C 1
ATOM 614 O O . TRP A 1 82 ? 15.927 -14.044 -11.480 1.00 95.94 82 TRP A O 1
ATOM 624 N N . LEU A 1 83 ? 15.170 -11.940 -11.171 1.00 96.62 83 LEU A N 1
ATOM 625 C CA . LEU A 1 83 ? 14.817 -11.613 -12.556 1.00 96.62 83 LEU A CA 1
ATOM 626 C C . LEU A 1 83 ? 15.302 -10.194 -12.873 1.00 96.62 83 LEU A C 1
ATOM 628 O O . LEU A 1 83 ? 15.153 -9.323 -12.021 1.00 96.62 83 LEU A O 1
ATOM 632 N N . LEU A 1 84 ? 15.831 -9.954 -14.076 1.00 96.12 84 LEU A N 1
ATOM 633 C CA . LEU A 1 84 ? 15.948 -8.606 -14.638 1.00 96.12 84 LEU A CA 1
ATOM 634 C C . LEU A 1 84 ? 14.689 -8.313 -15.457 1.00 96.12 84 LEU A C 1
ATOM 636 O O . LEU A 1 84 ? 14.405 -8.981 -16.457 1.00 96.12 84 LEU A O 1
ATOM 640 N N . THR A 1 85 ? 13.939 -7.316 -15.026 1.00 96.38 85 THR A N 1
ATOM 641 C CA . THR A 1 85 ? 12.688 -6.873 -15.621 1.00 96.38 85 THR A CA 1
ATOM 642 C C . THR A 1 85 ? 12.783 -5.431 -16.095 1.00 96.38 85 THR A C 1
ATOM 644 O O . THR A 1 85 ? 13.767 -4.727 -15.849 1.00 96.38 85 THR A O 1
ATOM 647 N N . ALA A 1 86 ? 11.764 -5.002 -16.833 1.00 94.75 86 ALA A N 1
ATOM 648 C CA . ALA A 1 86 ? 11.544 -3.596 -17.108 1.00 94.75 86 ALA A CA 1
ATOM 649 C C . ALA A 1 86 ? 10.511 -3.013 -16.140 1.00 94.75 86 ALA A C 1
ATOM 651 O O . ALA A 1 86 ? 9.482 -3.642 -15.880 1.00 94.75 86 ALA A O 1
ATOM 652 N N . ASP A 1 87 ? 10.767 -1.798 -15.670 1.00 93.00 87 ASP A N 1
ATOM 653 C CA . ASP A 1 87 ? 9.788 -0.964 -14.984 1.00 93.00 87 ASP A CA 1
ATOM 654 C C . ASP A 1 87 ? 9.437 0.262 -15.834 1.00 93.00 87 ASP A C 1
ATOM 656 O O . ASP A 1 87 ? 10.201 0.709 -16.695 1.00 93.00 87 ASP A O 1
ATOM 660 N N . THR A 1 88 ? 8.236 0.780 -15.636 1.00 88.19 88 THR A N 1
ATOM 661 C CA . THR A 1 88 ? 7.645 1.838 -16.455 1.00 88.19 88 THR A CA 1
ATOM 662 C C . THR A 1 88 ? 7.850 3.196 -15.811 1.00 88.19 88 THR A C 1
ATOM 664 O O . THR A 1 88 ? 7.498 3.390 -14.649 1.00 88.19 88 THR A O 1
ATOM 667 N N . GLY A 1 89 ? 8.350 4.155 -16.589 1.00 81.75 89 GLY A N 1
ATOM 668 C CA . GLY A 1 89 ? 8.335 5.563 -16.202 1.00 81.75 89 GLY A CA 1
ATOM 669 C C . GLY A 1 89 ? 7.020 6.257 -16.570 1.00 81.75 89 GLY A C 1
ATOM 670 O O . GLY A 1 89 ? 6.035 5.626 -16.937 1.00 81.75 89 GLY A O 1
ATOM 671 N N . VAL A 1 90 ? 7.035 7.589 -16.524 1.00 78.44 90 VAL A N 1
ATOM 672 C CA . VAL A 1 90 ? 5.896 8.442 -16.923 1.00 78.44 90 VAL A CA 1
ATOM 673 C C . VAL A 1 90 ? 5.791 8.671 -18.436 1.00 78.44 90 VAL A C 1
ATOM 675 O O . VAL A 1 90 ? 4.805 9.230 -18.905 1.00 78.44 90 VAL A O 1
ATOM 678 N N . ASP A 1 91 ? 6.806 8.272 -19.206 1.00 90.62 91 ASP A N 1
ATOM 679 C CA . ASP A 1 91 ? 6.921 8.591 -20.630 1.00 90.62 91 ASP A CA 1
ATOM 680 C C . ASP A 1 91 ? 6.692 7.350 -21.512 1.00 90.62 91 ASP A C 1
ATOM 682 O O . ASP A 1 91 ? 7.345 6.323 -21.293 1.00 90.62 91 ASP A O 1
ATOM 686 N N . PRO A 1 92 ? 5.874 7.445 -22.578 1.00 94.81 92 PRO A N 1
ATOM 687 C CA . PRO A 1 92 ? 5.709 6.349 -23.526 1.00 94.81 92 PRO A CA 1
ATOM 688 C C . PRO A 1 92 ? 7.031 6.047 -24.248 1.00 94.81 92 PRO A C 1
ATOM 690 O O . PRO A 1 92 ? 7.806 6.947 -24.594 1.00 94.81 92 PRO A O 1
ATOM 693 N N . GLY A 1 93 ? 7.299 4.762 -24.479 1.00 97.06 93 GLY A N 1
ATOM 694 C CA . GLY A 1 93 ? 8.518 4.294 -25.133 1.00 97.06 93 GLY A CA 1
ATOM 695 C C . GLY A 1 93 ? 9.785 4.427 -24.290 1.00 97.06 93 GLY A C 1
ATOM 696 O O . GLY A 1 93 ? 10.880 4.358 -24.855 1.00 97.06 93 GLY A O 1
ATOM 697 N N . LYS A 1 94 ? 9.670 4.604 -22.966 1.00 96.88 94 LYS A N 1
ATOM 698 C CA . LYS A 1 94 ? 10.803 4.603 -22.030 1.00 96.88 94 LYS A CA 1
ATOM 699 C C . LYS A 1 94 ? 10.544 3.665 -20.856 1.00 96.88 94 LYS A C 1
ATOM 701 O O . LYS A 1 94 ? 9.497 3.726 -20.222 1.00 96.88 94 LYS A O 1
ATOM 706 N N . LEU A 1 95 ? 11.539 2.845 -20.542 1.00 96.50 95 LEU A N 1
ATOM 707 C CA . LEU A 1 95 ? 11.520 1.917 -19.416 1.00 96.50 95 LEU A CA 1
ATOM 708 C C . LEU A 1 95 ? 12.829 2.025 -18.629 1.00 96.50 95 LEU A C 1
ATOM 710 O O . LEU A 1 95 ? 13.871 2.368 -19.201 1.00 96.50 95 LEU A O 1
ATOM 714 N N . ASN A 1 96 ? 12.774 1.688 -17.346 1.00 96.00 96 ASN A N 1
ATOM 715 C CA . ASN A 1 96 ? 13.932 1.501 -16.479 1.00 96.00 96 ASN A CA 1
ATOM 716 C C . ASN A 1 96 ? 14.217 0.004 -16.304 1.00 96.00 96 ASN A C 1
ATOM 718 O O . ASN A 1 96 ? 13.314 -0.822 -16.436 1.00 96.00 96 ASN A O 1
ATOM 722 N N . ALA A 1 97 ? 15.461 -0.361 -16.006 1.00 95.69 97 ALA A N 1
ATOM 723 C CA . ALA A 1 97 ? 15.780 -1.722 -15.594 1.00 95.69 97 ALA A CA 1
ATOM 724 C C . ALA A 1 97 ? 15.493 -1.917 -14.103 1.00 95.69 97 ALA A C 1
ATOM 726 O O . ALA A 1 97 ? 15.780 -1.043 -13.284 1.00 95.69 97 ALA A O 1
ATOM 727 N N . GLU A 1 98 ? 14.980 -3.091 -13.761 1.00 95.38 98 GLU A N 1
ATOM 728 C CA . GLU A 1 98 ? 14.612 -3.467 -12.402 1.00 95.38 98 GLU A CA 1
ATOM 729 C C . GLU A 1 98 ? 15.082 -4.898 -12.123 1.00 95.38 98 GLU A C 1
ATOM 731 O O . GLU A 1 98 ? 14.844 -5.801 -12.918 1.00 95.38 98 GLU A O 1
ATOM 736 N N . PHE A 1 99 ? 15.754 -5.136 -10.999 1.00 95.06 99 PHE A N 1
ATOM 737 C CA . PHE A 1 99 ? 15.958 -6.492 -10.496 1.00 95.06 99 PHE A CA 1
ATOM 738 C C . PHE A 1 99 ? 14.889 -6.835 -9.468 1.00 95.06 99 PHE A C 1
ATOM 740 O O . PHE A 1 99 ? 14.805 -6.177 -8.436 1.00 95.06 99 PHE A O 1
ATOM 747 N N . ILE A 1 100 ? 14.144 -7.915 -9.696 1.00 92.06 100 ILE A N 1
ATOM 748 C CA . ILE A 1 100 ? 13.163 -8.447 -8.743 1.00 92.06 100 ILE A CA 1
ATOM 749 C C . ILE A 1 100 ? 13.717 -9.718 -8.105 1.00 92.06 100 ILE A C 1
ATOM 751 O O . ILE A 1 100 ? 14.010 -10.693 -8.800 1.00 92.06 100 ILE A O 1
ATOM 755 N N . PHE A 1 101 ? 13.798 -9.736 -6.777 1.00 92.06 101 PHE A N 1
ATOM 756 C CA . PHE A 1 101 ? 14.199 -10.879 -5.962 1.00 92.06 101 PHE A CA 1
ATOM 757 C C . PHE A 1 101 ? 12.974 -11.592 -5.378 1.00 92.06 101 PHE A C 1
ATOM 759 O O . PHE A 1 101 ? 12.066 -10.971 -4.825 1.00 92.06 101 PHE A O 1
ATOM 766 N N . ASP A 1 102 ? 12.947 -12.918 -5.508 1.00 88.81 102 ASP A N 1
ATOM 767 C CA . ASP A 1 102 ? 11.782 -13.754 -5.201 1.00 88.81 102 ASP A CA 1
ATOM 768 C C . ASP A 1 102 ? 11.596 -13.954 -3.688 1.00 88.81 102 ASP A C 1
ATOM 770 O O . ASP A 1 102 ? 12.127 -14.898 -3.097 1.00 88.81 102 ASP A O 1
ATOM 774 N N . GLY A 1 103 ? 10.823 -13.071 -3.058 1.00 83.50 103 GLY A N 1
ATOM 775 C CA . GLY A 1 103 ? 10.508 -13.110 -1.629 1.00 83.50 103 GLY A CA 1
ATOM 776 C C . GLY A 1 103 ? 9.704 -14.328 -1.176 1.00 83.50 103 GLY A C 1
ATOM 777 O O . GLY A 1 103 ? 9.767 -14.678 -0.002 1.00 83.50 103 GLY A O 1
ATOM 778 N N . GLN A 1 104 ? 9.030 -15.044 -2.082 1.00 82.56 104 GLN A N 1
ATOM 779 C CA . GLN A 1 104 ? 8.393 -16.327 -1.750 1.00 82.56 104 GLN A CA 1
ATOM 780 C C . GLN A 1 104 ? 9.418 -17.451 -1.531 1.00 82.56 104 GLN A C 1
ATOM 782 O O . GLN A 1 104 ? 9.086 -18.503 -0.979 1.00 82.56 104 GLN A O 1
ATOM 787 N N . LYS A 1 105 ? 10.661 -17.257 -1.981 1.00 87.25 105 LYS A N 1
ATOM 788 C CA . LYS A 1 105 ? 11.751 -18.233 -1.845 1.00 87.25 105 LYS A CA 1
ATOM 789 C C . LYS A 1 105 ? 12.846 -17.753 -0.908 1.00 87.25 105 LYS A C 1
ATOM 791 O O . LYS A 1 105 ? 13.418 -18.570 -0.200 1.00 87.25 105 LYS A O 1
ATOM 796 N N . ILE A 1 106 ? 13.131 -16.454 -0.914 1.00 84.75 106 ILE A N 1
ATOM 797 C CA . ILE A 1 106 ? 14.172 -15.840 -0.097 1.00 84.75 106 ILE A CA 1
ATOM 798 C C . ILE A 1 106 ? 13.603 -15.513 1.279 1.00 84.75 106 ILE A C 1
ATOM 800 O O . ILE A 1 106 ? 12.682 -14.706 1.418 1.00 84.75 106 ILE A O 1
ATOM 804 N N . LYS A 1 107 ? 14.199 -16.106 2.311 1.00 82.69 107 LYS A N 1
ATOM 805 C CA . LYS A 1 107 ? 13.796 -15.890 3.703 1.00 82.69 107 LYS A CA 1
ATOM 806 C C . LYS A 1 107 ? 14.641 -14.823 4.388 1.00 82.69 107 LYS A C 1
ATOM 808 O O . LYS A 1 107 ? 15.833 -14.658 4.124 1.00 82.69 107 LYS A O 1
ATOM 813 N N . VAL A 1 108 ? 14.031 -14.118 5.336 1.00 72.69 108 VAL A N 1
ATOM 814 C CA . VAL A 1 108 ? 14.763 -13.198 6.214 1.00 72.69 108 VAL A CA 1
ATOM 815 C C . VAL A 1 108 ? 15.818 -13.976 7.013 1.00 72.69 108 VAL A C 1
ATOM 817 O O . VAL A 1 108 ? 15.528 -15.013 7.603 1.00 72.69 108 VAL A O 1
ATOM 820 N N . GLY A 1 109 ? 17.054 -13.467 7.043 1.00 77.06 109 GLY A N 1
ATOM 821 C CA . GLY A 1 109 ? 18.135 -14.009 7.876 1.00 77.06 109 GLY A CA 1
ATOM 822 C C . GLY A 1 109 ? 18.869 -15.237 7.321 1.00 77.06 109 GLY A C 1
ATOM 823 O O . GLY A 1 109 ? 19.856 -15.654 7.921 1.00 77.06 109 GLY A O 1
ATOM 824 N N . THR A 1 110 ? 18.468 -15.797 6.173 1.00 85.38 110 THR A N 1
ATOM 825 C CA . THR A 1 110 ? 19.159 -16.958 5.566 1.00 85.38 110 THR A CA 1
ATOM 826 C C . THR A 1 110 ? 20.402 -16.580 4.762 1.00 85.38 110 THR A C 1
ATOM 828 O O . THR A 1 110 ? 21.214 -17.443 4.440 1.00 85.38 110 THR A O 1
ATOM 831 N N . GLY A 1 111 ? 20.559 -15.299 4.415 1.00 88.38 111 GLY A N 1
ATOM 832 C CA . GLY A 1 111 ? 21.626 -14.824 3.529 1.00 88.38 111 GLY A CA 1
ATOM 833 C C . GLY A 1 111 ? 21.387 -15.118 2.041 1.00 88.38 111 GLY A C 1
ATOM 834 O O . GLY A 1 111 ? 22.184 -14.689 1.211 1.00 88.38 111 GLY A O 1
ATOM 835 N N . GLU A 1 112 ? 20.279 -15.773 1.678 1.00 89.75 112 GLU A N 1
ATOM 836 C CA . GLU A 1 112 ? 19.945 -16.129 0.287 1.00 89.75 112 GLU A CA 1
ATOM 837 C C . GLU A 1 112 ? 19.830 -14.904 -0.625 1.00 89.75 112 GLU A C 1
ATOM 839 O O . GLU A 1 112 ? 20.213 -14.969 -1.793 1.00 89.75 112 GLU A O 1
ATOM 844 N N . LEU A 1 113 ? 19.371 -13.769 -0.088 1.00 87.94 113 LEU A N 1
ATOM 845 C CA . LEU A 1 113 ? 19.318 -12.504 -0.818 1.00 87.94 113 LEU A CA 1
ATOM 846 C C . LEU A 1 113 ? 20.710 -12.049 -1.270 1.00 87.94 113 LEU A C 1
ATOM 848 O O . LEU A 1 113 ? 20.870 -11.583 -2.392 1.00 87.94 113 LEU A O 1
ATOM 852 N N . VAL A 1 114 ? 21.729 -12.215 -0.422 1.00 87.81 114 VAL A N 1
ATOM 853 C CA . VAL A 1 114 ? 23.113 -11.853 -0.763 1.00 87.81 114 VAL A CA 1
ATOM 854 C C . VAL A 1 114 ? 23.622 -12.747 -1.892 1.00 87.81 114 VAL A C 1
ATOM 856 O O . VAL A 1 114 ? 24.255 -12.264 -2.830 1.00 87.81 114 VAL A O 1
ATOM 859 N N . THR A 1 115 ? 23.308 -14.044 -1.841 1.00 93.00 115 THR A N 1
ATOM 860 C CA . THR A 1 115 ? 23.648 -14.992 -2.909 1.00 93.00 115 THR A CA 1
ATOM 861 C C . THR A 1 115 ? 22.950 -14.641 -4.224 1.00 93.00 115 THR A C 1
ATOM 863 O O . THR A 1 115 ? 23.609 -14.597 -5.262 1.00 93.00 115 THR A O 1
ATOM 866 N N . ALA A 1 116 ? 21.646 -14.349 -4.188 1.00 92.94 116 ALA A N 1
ATOM 867 C CA . ALA A 1 116 ? 20.876 -13.966 -5.369 1.00 92.94 116 ALA A CA 1
ATOM 868 C C . ALA A 1 116 ? 21.363 -12.632 -5.954 1.00 92.94 116 ALA A C 1
ATOM 870 O O . ALA A 1 116 ? 21.591 -12.541 -7.157 1.00 92.94 116 ALA A O 1
ATOM 871 N N . GLY A 1 117 ? 21.602 -11.623 -5.110 1.00 91.56 117 GLY A N 1
ATOM 872 C CA . GLY A 1 117 ? 22.120 -10.317 -5.522 1.00 91.56 117 GLY A CA 1
ATOM 873 C C . GLY A 1 117 ? 23.504 -10.410 -6.158 1.00 91.56 117 GLY A C 1
ATOM 874 O O . GLY A 1 117 ? 23.750 -9.793 -7.192 1.00 91.56 117 GLY A O 1
ATOM 875 N N . LYS A 1 118 ? 24.391 -11.250 -5.608 1.00 92.12 118 LYS A N 1
ATOM 876 C CA . LYS A 1 118 ? 25.681 -11.537 -6.243 1.00 92.12 118 LYS A CA 1
ATOM 877 C C . LYS A 1 118 ? 25.504 -12.185 -7.618 1.00 92.12 118 LYS A C 1
ATOM 879 O O . LYS A 1 118 ? 26.177 -11.772 -8.555 1.00 92.12 118 LYS A O 1
ATOM 884 N N . ALA A 1 119 ? 24.618 -13.172 -7.745 1.00 94.38 119 ALA A N 1
ATOM 885 C CA . ALA A 1 119 ? 24.374 -13.838 -9.022 1.00 94.38 119 ALA A CA 1
ATOM 886 C C . ALA A 1 119 ? 23.807 -12.875 -10.081 1.00 94.38 119 ALA A C 1
ATOM 888 O O . ALA A 1 119 ? 24.254 -12.917 -11.223 1.00 94.38 119 ALA A O 1
ATOM 889 N N . ALA A 1 120 ? 22.887 -11.986 -9.695 1.00 93.75 120 ALA A N 1
ATOM 890 C CA . ALA A 1 120 ? 22.352 -10.939 -10.565 1.00 93.75 120 ALA A CA 1
ATOM 891 C C . ALA A 1 120 ? 23.445 -9.955 -11.023 1.00 93.75 120 ALA A C 1
ATOM 893 O O . ALA A 1 120 ? 23.543 -9.637 -12.206 1.00 93.75 120 ALA A O 1
ATOM 894 N N . ALA A 1 121 ? 24.316 -9.518 -10.106 1.00 90.62 121 ALA A N 1
ATOM 895 C CA . ALA A 1 121 ? 25.435 -8.635 -10.432 1.00 90.62 121 ALA A CA 1
ATOM 896 C C . ALA A 1 121 ? 26.462 -9.309 -11.361 1.00 90.62 121 ALA A C 1
ATOM 898 O O . ALA A 1 121 ? 26.905 -8.700 -12.335 1.00 90.62 121 ALA A O 1
ATOM 899 N N . ASP A 1 122 ? 26.821 -10.568 -11.087 1.00 90.38 122 ASP A N 1
ATOM 900 C CA . ASP A 1 122 ? 27.735 -11.344 -11.931 1.00 90.38 122 ASP A CA 1
ATOM 901 C C . ASP A 1 122 ? 27.143 -11.549 -13.343 1.00 90.38 122 ASP A C 1
ATOM 903 O O . ASP A 1 122 ? 27.870 -11.439 -14.334 1.00 90.38 122 ASP A O 1
ATOM 907 N N . ASP A 1 123 ? 25.830 -11.802 -13.452 1.00 93.12 123 ASP A N 1
ATOM 908 C CA . ASP A 1 123 ? 25.133 -11.914 -14.740 1.00 93.12 123 ASP A CA 1
ATOM 909 C C . ASP A 1 123 ? 25.128 -10.588 -15.501 1.00 93.12 123 ASP A C 1
ATOM 911 O O . ASP A 1 123 ? 25.482 -10.567 -16.676 1.00 93.12 123 ASP A O 1
ATOM 915 N N . LEU A 1 124 ? 24.846 -9.468 -14.828 1.00 90.88 124 LEU A N 1
ATOM 916 C CA . LEU A 1 124 ? 24.871 -8.141 -15.441 1.00 90.88 124 LEU A CA 1
ATOM 917 C C . LEU A 1 124 ? 26.248 -7.809 -16.032 1.00 90.88 124 LEU A C 1
ATOM 919 O O . LEU A 1 124 ? 26.348 -7.346 -17.170 1.00 90.88 124 LEU A O 1
ATOM 923 N N . VAL A 1 125 ? 27.320 -8.080 -15.279 1.00 89.19 125 VAL A N 1
ATOM 924 C CA . VAL A 1 125 ? 28.705 -7.885 -15.739 1.00 89.19 125 VAL A CA 1
ATOM 925 C C . VAL A 1 125 ? 29.026 -8.789 -16.926 1.00 89.19 125 VAL A C 1
ATOM 927 O O . VAL A 1 125 ? 29.689 -8.349 -17.865 1.00 89.19 125 VAL A O 1
ATOM 930 N N . LYS A 1 126 ? 28.553 -10.039 -16.909 1.00 90.19 126 LYS A N 1
ATOM 931 C CA . LYS A 1 126 ? 28.752 -10.996 -18.003 1.00 90.19 126 LYS A CA 1
ATOM 932 C C . LYS A 1 126 ? 27.967 -10.618 -19.262 1.00 90.19 126 LYS A C 1
ATOM 934 O O . LYS A 1 126 ? 28.498 -10.774 -20.360 1.00 90.19 126 LYS A O 1
ATOM 939 N N . TRP A 1 127 ? 26.727 -10.159 -19.110 1.00 90.00 127 TRP A N 1
ATOM 940 C CA . TRP A 1 127 ? 25.868 -9.696 -20.199 1.00 90.00 127 TRP A CA 1
ATOM 941 C C . TRP A 1 127 ? 26.446 -8.446 -20.870 1.00 90.00 127 TRP A C 1
ATOM 943 O O . TRP A 1 127 ? 26.405 -8.331 -22.092 1.00 90.00 127 TRP A O 1
ATOM 953 N N . TYR A 1 128 ? 27.070 -7.565 -20.083 1.00 87.75 128 TYR A N 1
ATOM 954 C CA . TYR A 1 128 ? 27.827 -6.401 -20.551 1.00 87.75 128 TYR A CA 1
ATOM 955 C C . TYR A 1 128 ? 27.034 -5.482 -21.518 1.00 87.75 128 TYR A C 1
ATOM 957 O O . TYR A 1 128 ? 27.503 -5.160 -22.614 1.00 87.75 128 TYR A O 1
ATOM 965 N N . PRO A 1 129 ? 25.830 -5.014 -21.134 1.00 85.25 129 PRO A N 1
ATOM 966 C CA . PRO A 1 129 ? 24.918 -4.262 -22.010 1.00 85.25 129 PRO A CA 1
ATOM 967 C C . PRO A 1 129 ? 25.457 -2.913 -22.515 1.00 85.25 129 PRO A C 1
ATOM 969 O O . PRO A 1 129 ? 24.942 -2.353 -23.479 1.00 85.25 129 PRO A O 1
ATOM 972 N N . TRP A 1 130 ? 26.500 -2.383 -21.879 1.00 78.38 130 TRP A N 1
ATOM 973 C CA . TRP A 1 130 ? 27.133 -1.095 -22.186 1.00 78.38 130 TRP A CA 1
ATOM 974 C C . TRP A 1 130 ? 28.218 -1.174 -23.283 1.00 78.38 130 TRP A C 1
ATOM 976 O O . TRP A 1 130 ? 28.919 -0.189 -23.537 1.00 78.38 130 TRP A O 1
ATOM 986 N N . GLN A 1 131 ? 28.393 -2.322 -23.950 1.00 81.12 131 GLN A N 1
ATOM 987 C CA . GLN A 1 131 ? 29.330 -2.458 -25.074 1.00 81.12 131 GLN A CA 1
ATOM 988 C C . GLN A 1 131 ? 28.882 -1.650 -26.309 1.00 81.12 131 GLN A C 1
ATOM 990 O O . GLN A 1 131 ? 27.716 -1.291 -26.461 1.00 81.12 131 GLN A O 1
ATOM 995 N N . LYS A 1 132 ? 29.832 -1.325 -27.200 1.00 76.38 132 LYS A N 1
ATOM 996 C CA . LYS A 1 132 ? 29.533 -0.756 -28.525 1.00 76.38 132 LYS A CA 1
ATOM 997 C C . LYS A 1 132 ? 29.603 -1.853 -29.594 1.00 76.38 132 LYS A C 1
ATOM 999 O O . LYS A 1 132 ? 30.587 -2.593 -29.584 1.00 76.38 132 LYS A O 1
ATOM 1004 N N . PRO A 1 133 ? 28.667 -1.890 -30.565 1.00 74.00 133 PRO A N 1
ATOM 1005 C CA . PRO A 1 133 ? 27.506 -0.999 -30.735 1.00 74.00 133 PRO A CA 1
ATOM 1006 C C . PRO A 1 133 ? 26.463 -1.167 -29.618 1.00 74.00 133 PRO A C 1
ATOM 1008 O O . PRO A 1 133 ? 26.430 -2.214 -28.989 1.00 74.00 133 PRO A O 1
ATOM 1011 N N . GLN A 1 134 ? 25.657 -0.122 -29.367 1.00 70.19 134 GLN A N 1
ATOM 1012 C CA . GLN A 1 134 ? 24.580 -0.173 -28.365 1.00 70.19 134 GLN A CA 1
ATOM 1013 C C . GLN A 1 134 ? 23.717 -1.412 -28.597 1.00 70.19 134 GLN A C 1
ATOM 1015 O O . GLN A 1 134 ? 23.206 -1.596 -29.702 1.00 70.19 134 GLN A O 1
ATOM 1020 N N . THR A 1 135 ? 23.574 -2.222 -27.556 1.00 82.31 135 THR A N 1
ATOM 1021 C CA . THR A 1 135 ? 22.803 -3.459 -27.600 1.00 82.31 135 THR A CA 1
ATOM 1022 C C . THR A 1 135 ? 21.309 -3.143 -27.634 1.00 82.31 135 THR A C 1
ATOM 1024 O O . THR A 1 135 ? 20.825 -2.228 -26.957 1.00 82.31 135 THR A O 1
ATOM 1027 N N . GLU A 1 136 ? 20.587 -3.889 -28.460 1.00 93.19 136 GLU A N 1
ATOM 1028 C CA . GLU A 1 136 ? 19.131 -3.944 -28.445 1.00 93.19 136 GLU A CA 1
ATOM 1029 C C . GLU A 1 136 ? 18.703 -5.175 -27.648 1.00 93.19 136 GLU A C 1
ATOM 1031 O O . GLU A 1 136 ? 19.346 -6.219 -27.746 1.00 93.19 136 GLU A O 1
ATOM 1036 N N . VAL A 1 137 ? 17.633 -5.050 -26.869 1.00 95.00 137 VAL A N 1
ATOM 1037 C CA . VAL A 1 137 ? 17.129 -6.106 -25.988 1.00 95.00 137 VAL A CA 1
ATOM 1038 C C . VAL A 1 137 ? 15.714 -6.486 -26.370 1.00 95.00 137 VAL A C 1
ATOM 1040 O O . VAL A 1 137 ? 14.913 -5.653 -26.807 1.00 95.00 137 VAL A O 1
ATOM 1043 N N . GLN A 1 138 ? 15.391 -7.753 -26.169 1.00 96.69 138 GLN A N 1
ATOM 1044 C CA . GLN A 1 138 ? 14.039 -8.259 -26.257 1.00 96.69 138 GLN A CA 1
ATOM 1045 C C . GLN A 1 138 ? 13.399 -8.267 -24.869 1.00 96.69 138 GLN A C 1
ATOM 1047 O O . GLN A 1 138 ? 13.899 -8.900 -23.941 1.00 96.69 138 GLN A O 1
ATOM 1052 N N . ILE A 1 139 ? 12.239 -7.630 -24.741 1.00 96.81 139 ILE A N 1
ATOM 1053 C CA . ILE A 1 139 ? 11.378 -7.780 -23.566 1.00 96.81 139 ILE A CA 1
ATOM 1054 C C . ILE A 1 139 ? 10.327 -8.844 -23.871 1.00 96.81 139 ILE A C 1
ATOM 1056 O O . ILE A 1 139 ? 9.614 -8.775 -24.879 1.00 96.81 139 ILE A O 1
ATOM 1060 N N . THR A 1 140 ? 10.253 -9.860 -23.014 1.00 95.00 140 THR A N 1
ATOM 1061 C CA . THR A 1 140 ? 9.382 -11.027 -23.208 1.00 95.00 140 THR A CA 1
ATOM 1062 C C . THR A 1 140 ? 7.916 -10.605 -23.347 1.00 95.00 140 THR A C 1
ATOM 1064 O O . THR A 1 140 ? 7.423 -9.814 -22.553 1.00 95.00 140 THR A O 1
ATOM 1067 N N . ASN A 1 141 ? 7.213 -11.144 -24.350 1.00 92.94 141 ASN A N 1
ATOM 1068 C CA . ASN A 1 141 ? 5.796 -10.867 -24.642 1.00 92.94 141 ASN A CA 1
ATOM 1069 C C . ASN A 1 141 ? 5.440 -9.391 -24.923 1.00 92.94 141 ASN A C 1
ATOM 1071 O O . ASN A 1 141 ? 4.261 -9.046 -24.945 1.00 92.94 141 ASN A O 1
ATOM 1075 N N . ASN A 1 142 ? 6.422 -8.523 -25.186 1.00 95.31 142 ASN A N 1
ATOM 1076 C CA . ASN A 1 142 ? 6.166 -7.121 -25.501 1.00 95.31 142 ASN A CA 1
ATOM 1077 C C . ASN A 1 142 ? 6.022 -6.881 -27.018 1.00 95.31 142 ASN A C 1
ATOM 1079 O O . ASN A 1 142 ? 6.769 -7.448 -27.821 1.00 95.31 142 ASN A O 1
ATOM 1083 N N . LYS A 1 143 ? 5.072 -6.025 -27.424 1.00 96.88 143 LYS A N 1
ATOM 1084 C CA . LYS A 1 143 ? 4.844 -5.694 -28.845 1.00 96.88 143 LYS A CA 1
ATOM 1085 C C . LYS A 1 143 ? 5.896 -4.741 -29.419 1.00 96.88 143 LYS A C 1
ATOM 1087 O O . LYS A 1 143 ? 6.164 -4.788 -30.616 1.00 96.88 143 LYS A O 1
ATOM 1092 N N . CYS A 1 144 ? 6.501 -3.904 -28.582 1.00 96.56 144 CYS A N 1
ATOM 1093 C CA . CYS A 1 144 ? 7.493 -2.910 -28.975 1.00 96.56 144 CYS A CA 1
ATOM 1094 C C . CYS A 1 144 ? 8.907 -3.490 -28.887 1.00 96.56 144 CYS A C 1
ATOM 1096 O O . CYS A 1 144 ? 9.695 -3.075 -28.058 1.00 96.56 144 CYS A O 1
ATOM 1098 N N . ASN A 1 145 ? 9.251 -4.472 -29.717 1.00 96.81 145 ASN A N 1
ATOM 1099 C CA . ASN A 1 145 ? 10.606 -5.035 -29.754 1.00 96.81 145 ASN A CA 1
ATOM 1100 C C . ASN A 1 145 ? 11.312 -4.691 -31.080 1.00 96.81 145 ASN A C 1
ATOM 1102 O O . ASN A 1 145 ? 10.665 -4.630 -32.125 1.00 96.81 145 ASN A O 1
ATOM 1106 N N . LEU A 1 146 ? 12.628 -4.457 -31.107 1.00 96.62 146 LEU A N 1
ATOM 1107 C CA . LEU A 1 146 ? 13.605 -4.521 -30.005 1.00 96.62 146 LEU A CA 1
ATOM 1108 C C . LEU A 1 146 ? 13.809 -3.165 -29.307 1.00 96.62 146 LEU A C 1
ATOM 1110 O O . LEU A 1 146 ? 13.793 -2.122 -29.958 1.00 96.62 146 LEU A O 1
ATOM 1114 N N . TRP A 1 147 ? 14.051 -3.181 -27.996 1.00 96.81 147 TRP A N 1
ATOM 1115 C CA . TRP A 1 147 ? 14.305 -1.977 -27.200 1.00 96.81 147 TRP A CA 1
ATOM 1116 C C . TRP A 1 147 ? 15.780 -1.595 -27.215 1.00 96.81 147 TRP A C 1
ATOM 1118 O O . TRP A 1 147 ? 16.653 -2.436 -27.030 1.00 96.81 147 TRP A O 1
ATOM 1128 N N . LYS A 1 148 ? 16.085 -0.307 -27.346 1.00 95.44 148 LYS A N 1
ATOM 1129 C CA . LYS A 1 148 ? 17.465 0.180 -27.346 1.00 95.44 148 LYS A CA 1
ATOM 1130 C C . LYS A 1 148 ? 17.946 0.517 -25.937 1.00 95.44 148 LYS A C 1
ATOM 1132 O O . LYS A 1 148 ? 17.311 1.322 -25.257 1.00 95.44 148 LYS A O 1
ATOM 1137 N N . ILE A 1 149 ? 19.116 0.017 -25.534 1.00 94.19 149 ILE A N 1
ATOM 1138 C CA . ILE A 1 149 ? 19.769 0.462 -24.294 1.00 94.19 149 ILE A CA 1
ATOM 1139 C C . ILE A 1 149 ? 20.399 1.840 -24.526 1.00 94.19 149 ILE A C 1
ATOM 1141 O O . ILE A 1 149 ? 21.313 2.012 -25.337 1.00 94.19 149 ILE A O 1
ATOM 1145 N N . THR A 1 150 ? 19.896 2.852 -23.821 1.00 92.69 150 THR A N 1
ATOM 1146 C CA . THR A 1 150 ? 20.403 4.236 -23.925 1.00 92.69 150 THR A CA 1
ATOM 1147 C C . THR A 1 150 ? 21.309 4.630 -22.768 1.00 92.69 150 THR A C 1
ATOM 1149 O O . THR A 1 150 ? 22.123 5.538 -22.921 1.00 92.69 150 THR A O 1
ATOM 1152 N N . SER A 1 151 ? 21.196 3.924 -21.648 1.00 91.06 151 SER A N 1
ATOM 1153 C CA . SER A 1 151 ? 22.049 4.038 -20.472 1.00 91.06 151 SER A CA 1
ATOM 1154 C C . SER A 1 151 ? 21.990 2.702 -19.721 1.00 91.06 151 SER A C 1
ATOM 1156 O O . SER A 1 151 ? 20.910 2.109 -19.707 1.00 91.06 151 SER A O 1
ATOM 1158 N N . PRO A 1 152 ? 23.079 2.208 -19.113 1.00 89.88 152 PRO A N 1
ATOM 1159 C CA . PRO A 1 152 ? 24.441 2.750 -19.150 1.00 89.88 152 PRO A CA 1
ATOM 1160 C C . PRO A 1 152 ? 25.075 2.704 -20.554 1.00 89.88 152 PRO A C 1
ATOM 1162 O O . PRO A 1 152 ? 24.633 1.986 -21.449 1.00 89.88 152 PRO A O 1
ATOM 1165 N N . THR A 1 153 ? 26.112 3.510 -20.761 1.00 88.44 153 THR A N 1
ATOM 1166 C CA . THR A 1 153 ? 26.899 3.627 -21.996 1.00 88.44 153 THR A CA 1
ATOM 1167 C C . THR A 1 153 ? 28.307 3.067 -21.808 1.00 88.44 153 THR A C 1
ATOM 1169 O O . THR A 1 153 ? 28.756 2.834 -20.693 1.00 88.44 153 THR A O 1
ATOM 1172 N N . SER A 1 154 ? 29.079 2.948 -22.892 1.00 87.25 154 SER A N 1
ATOM 1173 C CA . SER A 1 154 ? 30.476 2.487 -22.830 1.00 87.25 154 SER A CA 1
ATOM 1174 C C . SER A 1 154 ? 31.431 3.400 -22.044 1.00 87.25 154 SER A C 1
ATOM 1176 O O . SER A 1 154 ? 32.628 3.128 -22.013 1.00 87.25 154 SER A O 1
ATOM 1178 N N . LYS A 1 155 ? 30.959 4.551 -21.550 1.00 86.94 155 LYS A N 1
ATOM 1179 C CA . LYS A 1 155 ? 31.724 5.457 -20.680 1.00 86.94 155 LYS A CA 1
ATOM 1180 C C . LYS A 1 155 ? 31.421 5.233 -19.200 1.00 86.94 155 LYS A C 1
ATOM 1182 O O . LYS A 1 155 ? 32.143 5.770 -18.368 1.00 86.94 155 LYS A O 1
ATOM 1187 N N . ASP A 1 156 ? 30.350 4.510 -18.901 1.00 84.94 156 ASP A N 1
ATOM 1188 C CA . ASP A 1 156 ? 29.911 4.247 -17.544 1.00 84.94 156 ASP A CA 1
ATOM 1189 C C . ASP A 1 156 ? 30.621 3.000 -17.016 1.00 84.94 156 ASP A C 1
ATOM 1191 O O . ASP A 1 156 ? 30.806 2.011 -17.728 1.00 84.94 156 ASP A O 1
ATOM 1195 N N . GLU A 1 157 ? 31.037 3.060 -15.757 1.00 82.69 157 GLU A N 1
ATOM 1196 C CA . GLU A 1 157 ? 31.626 1.923 -15.058 1.00 82.69 157 GLU A CA 1
ATOM 1197 C C . GLU A 1 157 ? 30.472 1.058 -14.518 1.00 82.69 157 GLU A C 1
ATOM 1199 O O . GLU A 1 157 ? 29.638 1.574 -13.765 1.00 82.69 157 GLU A O 1
ATOM 1204 N N . PRO A 1 158 ? 30.390 -0.243 -14.842 1.00 75.62 158 PRO A N 1
ATOM 1205 C CA . PRO A 1 158 ? 29.264 -1.099 -14.441 1.00 75.62 158 PRO A CA 1
ATOM 1206 C C . PRO A 1 158 ? 29.037 -1.142 -12.934 1.00 75.62 158 PRO A C 1
ATOM 1208 O O . PRO A 1 158 ? 27.909 -1.164 -12.452 1.00 75.62 158 PRO A O 1
ATOM 1211 N N . GLU A 1 159 ? 30.140 -1.089 -12.193 1.00 80.38 159 GLU A N 1
ATOM 1212 C CA . GLU A 1 159 ? 30.186 -1.066 -10.732 1.00 80.38 159 GLU A CA 1
ATOM 1213 C C . GLU A 1 159 ? 29.564 0.207 -10.131 1.00 80.38 159 GLU A C 1
ATOM 1215 O O . GLU A 1 159 ? 29.350 0.273 -8.923 1.00 80.38 159 GLU A O 1
ATOM 1220 N N . THR A 1 160 ? 29.297 1.227 -10.953 1.00 82.25 160 THR A N 1
ATOM 1221 C CA . THR A 1 160 ? 28.795 2.541 -10.528 1.00 82.25 160 THR A CA 1
ATOM 1222 C C . THR A 1 160 ? 27.347 2.805 -10.925 1.00 82.25 160 THR A C 1
ATOM 1224 O O . THR A 1 160 ? 26.818 3.866 -10.590 1.00 82.25 160 THR A O 1
ATOM 1227 N N . VAL A 1 161 ? 26.689 1.859 -11.610 1.00 84.19 161 VAL A N 1
ATOM 1228 C CA . VAL A 1 161 ? 25.254 1.964 -11.898 1.00 84.19 161 VAL A CA 1
ATOM 1229 C C . VAL A 1 161 ? 24.507 2.017 -10.568 1.00 84.19 161 VAL A C 1
ATOM 1231 O O . VAL A 1 161 ? 24.600 1.101 -9.751 1.00 84.19 161 VAL A O 1
ATOM 1234 N N . LEU A 1 162 ? 23.798 3.121 -10.338 1.00 85.94 162 LEU A N 1
ATOM 1235 C CA . LEU A 1 162 ? 23.018 3.319 -9.125 1.00 85.94 162 LEU A CA 1
ATOM 1236 C C . LEU A 1 162 ? 21.714 2.532 -9.217 1.00 85.94 162 LEU A C 1
ATOM 1238 O O . LEU A 1 162 ? 21.018 2.592 -10.233 1.00 85.94 162 LEU A O 1
ATOM 1242 N N . TRP A 1 163 ? 21.402 1.834 -8.133 1.00 88.38 163 TRP A N 1
ATOM 1243 C CA . TRP A 1 163 ? 20.174 1.080 -7.945 1.00 88.38 163 TRP A CA 1
ATOM 1244 C C . TRP A 1 163 ? 19.496 1.571 -6.672 1.00 88.38 163 TRP A C 1
ATOM 1246 O O . TRP A 1 163 ? 20.142 1.666 -5.625 1.00 88.38 163 TRP A O 1
ATOM 1256 N N . ASP A 1 164 ? 18.209 1.863 -6.770 1.00 82.81 164 ASP A N 1
ATOM 1257 C CA . ASP A 1 164 ? 17.354 2.301 -5.684 1.00 82.81 164 ASP A CA 1
ATOM 1258 C C . ASP A 1 164 ? 16.664 1.068 -5.080 1.00 82.81 164 ASP A C 1
ATOM 1260 O O . ASP A 1 164 ? 15.827 0.438 -5.734 1.00 82.81 164 ASP A O 1
ATOM 1264 N N . PRO A 1 165 ? 17.037 0.661 -3.851 1.00 83.75 165 PRO A N 1
ATOM 1265 C CA . PRO A 1 165 ? 16.475 -0.528 -3.240 1.00 83.75 165 PRO A CA 1
ATOM 1266 C C . PRO A 1 165 ? 15.079 -0.266 -2.679 1.00 83.75 165 PRO A C 1
ATOM 1268 O O . PRO A 1 165 ? 14.861 0.667 -1.906 1.00 83.75 165 PRO A O 1
ATOM 1271 N N . GLN A 1 166 ? 14.163 -1.177 -2.976 1.00 78.00 166 GLN A N 1
ATOM 1272 C CA . GLN A 1 166 ? 12.839 -1.277 -2.384 1.00 78.00 166 GLN A CA 1
ATOM 1273 C C . GLN A 1 166 ? 12.725 -2.647 -1.709 1.00 78.00 166 GLN A C 1
ATOM 1275 O O . GLN A 1 166 ? 12.712 -3.693 -2.352 1.00 78.00 166 GLN A O 1
ATOM 1280 N N . VAL A 1 167 ? 12.696 -2.663 -0.377 1.00 75.56 167 VAL A N 1
ATOM 1281 C CA . VAL A 1 167 ? 12.644 -3.907 0.402 1.00 75.56 167 VAL A CA 1
ATOM 1282 C C . VAL A 1 167 ? 11.230 -4.106 0.928 1.00 75.56 167 VAL A C 1
ATOM 1284 O O . VAL A 1 167 ? 10.722 -3.290 1.692 1.00 75.56 167 VAL A O 1
ATOM 1287 N N . THR A 1 168 ? 10.617 -5.226 0.559 1.00 69.69 168 THR A N 1
ATOM 1288 C CA . THR A 1 168 ? 9.332 -5.683 1.085 1.00 69.69 168 THR A CA 1
ATOM 1289 C C . THR A 1 168 ? 9.571 -6.933 1.919 1.00 69.69 168 THR A C 1
ATOM 1291 O O . THR A 1 168 ? 9.824 -8.008 1.389 1.00 69.69 168 THR A O 1
ATOM 1294 N N . ALA A 1 169 ? 9.483 -6.827 3.239 1.00 66.69 169 ALA A N 1
ATOM 1295 C CA . ALA A 1 169 ? 9.503 -7.994 4.113 1.00 66.69 169 ALA A CA 1
ATOM 1296 C C . ALA A 1 169 ? 8.148 -8.146 4.795 1.00 66.69 169 ALA A C 1
ATOM 1298 O O . ALA A 1 169 ? 7.548 -7.157 5.226 1.00 66.69 169 ALA A O 1
ATOM 1299 N N . LEU A 1 170 ? 7.706 -9.391 4.976 1.00 61.25 170 LEU A N 1
ATOM 1300 C CA . LEU A 1 170 ? 6.697 -9.695 5.986 1.00 61.25 170 LEU A CA 1
ATOM 1301 C C . LEU A 1 170 ? 7.355 -9.515 7.352 1.00 61.25 170 LEU A C 1
ATOM 1303 O O . LEU A 1 170 ? 7.870 -10.458 7.949 1.00 61.25 170 LEU A O 1
ATOM 1307 N N . MET A 1 171 ? 7.420 -8.275 7.825 1.00 52.00 171 MET A N 1
ATOM 1308 C CA . MET A 1 171 ? 7.959 -8.022 9.149 1.00 52.00 171 MET A CA 1
ATOM 1309 C C . MET A 1 171 ? 6.998 -8.581 10.188 1.00 52.00 171 MET A C 1
ATOM 1311 O O . MET A 1 171 ? 5.783 -8.396 10.096 1.00 52.00 171 MET A O 1
ATOM 1315 N N . SER A 1 172 ? 7.552 -9.222 11.216 1.00 54.19 172 SER A N 1
ATOM 1316 C CA . SER A 1 172 ? 6.801 -9.479 12.437 1.00 54.19 172 SER A CA 1
ATOM 1317 C C . SER A 1 172 ? 6.191 -8.157 12.902 1.00 54.19 172 SER A C 1
ATOM 1319 O O . SER A 1 172 ? 6.917 -7.173 13.099 1.00 54.19 172 SER A O 1
ATOM 1321 N N . LEU A 1 173 ? 4.879 -8.140 13.103 1.00 54.66 173 LEU A N 1
ATOM 1322 C CA . LEU A 1 173 ? 4.152 -6.963 13.571 1.00 54.66 173 LEU A CA 1
ATOM 1323 C C . LEU A 1 173 ? 4.778 -6.378 14.855 1.00 54.66 173 LEU A C 1
ATOM 1325 O O . LEU A 1 173 ? 4.680 -5.179 15.077 1.00 54.66 173 LEU A O 1
ATOM 1329 N N . GLU A 1 174 ? 5.474 -7.208 15.645 1.00 49.03 174 GLU A N 1
ATOM 1330 C CA . GLU A 1 174 ? 6.145 -6.865 16.905 1.00 49.03 174 GLU A CA 1
ATOM 1331 C C . GLU A 1 174 ? 7.208 -5.765 16.808 1.00 49.03 174 GLU A C 1
ATOM 1333 O O . GLU A 1 174 ? 7.156 -4.815 17.583 1.00 49.03 174 GLU A O 1
ATOM 1338 N N . ALA A 1 175 ? 8.125 -5.820 15.836 1.00 49.22 175 ALA A N 1
ATOM 1339 C CA . ALA A 1 175 ? 9.160 -4.787 15.672 1.00 49.22 175 ALA A CA 1
ATOM 1340 C C . ALA A 1 175 ? 8.580 -3.413 15.283 1.00 49.22 175 ALA A C 1
ATOM 1342 O O . ALA A 1 175 ? 9.234 -2.381 15.419 1.00 49.22 175 ALA A O 1
ATOM 1343 N N . LEU A 1 176 ? 7.333 -3.398 14.812 1.00 54.50 176 LEU A N 1
ATOM 1344 C CA . LEU A 1 176 ? 6.607 -2.196 14.427 1.00 54.50 176 LEU A CA 1
ATOM 1345 C C . LEU A 1 176 ? 5.758 -1.613 15.538 1.00 54.50 176 LEU A C 1
ATOM 1347 O O . LEU A 1 176 ? 5.350 -0.458 15.418 1.00 54.50 176 LEU A O 1
ATOM 1351 N N . ILE A 1 177 ? 5.523 -2.370 16.611 1.00 55.41 177 ILE A N 1
ATOM 1352 C CA . ILE A 1 177 ? 4.698 -1.953 17.751 1.00 55.41 177 ILE A CA 1
ATOM 1353 C C . ILE A 1 177 ? 5.243 -0.674 18.387 1.00 55.41 177 ILE A C 1
ATOM 1355 O O . ILE A 1 177 ? 4.456 0.177 18.793 1.00 55.41 177 ILE A O 1
ATOM 1359 N N . ASP A 1 178 ? 6.565 -0.498 18.426 1.00 49.94 178 ASP A N 1
ATOM 1360 C CA . ASP A 1 178 ? 7.173 0.672 19.068 1.00 49.94 178 ASP A CA 1
ATOM 1361 C C . ASP A 1 178 ? 6.966 1.975 18.275 1.00 49.94 178 ASP A C 1
ATOM 1363 O O . ASP A 1 178 ? 6.962 3.058 18.862 1.00 49.94 178 ASP A O 1
ATOM 1367 N N . TYR A 1 179 ? 6.723 1.885 16.961 1.00 57.84 179 TYR A N 1
ATOM 1368 C CA . TYR A 1 179 ? 6.523 3.043 16.078 1.00 57.84 179 TYR A CA 1
ATOM 1369 C C . TYR A 1 179 ? 5.102 3.160 15.507 1.00 57.84 179 TYR A C 1
ATOM 1371 O O . TYR A 1 179 ? 4.778 4.169 14.880 1.00 57.84 179 TYR A O 1
ATOM 1379 N N . SER A 1 180 ? 4.242 2.162 15.728 1.00 70.62 180 SER A N 1
ATOM 1380 C CA . SER A 1 180 ? 2.954 2.030 15.039 1.00 70.62 180 SER A CA 1
ATOM 1381 C C . SER A 1 180 ? 1.808 1.770 16.012 1.00 70.62 180 SER A C 1
ATOM 1383 O O . SER A 1 180 ? 1.961 1.149 17.060 1.00 70.62 180 SER A O 1
ATOM 1385 N N . ILE A 1 181 ? 0.606 2.216 15.650 1.00 85.81 181 ILE A N 1
ATOM 1386 C CA . ILE A 1 181 ? -0.615 1.877 16.383 1.00 85.81 181 ILE A CA 1
ATOM 1387 C C . ILE A 1 181 ? -0.974 0.424 16.081 1.00 85.81 181 ILE A C 1
ATOM 1389 O O . ILE A 1 181 ? -1.587 0.137 15.056 1.00 85.81 181 ILE A O 1
ATOM 1393 N N . LEU A 1 182 ? -0.607 -0.485 16.988 1.00 89.50 182 LEU A N 1
ATOM 1394 C CA . LEU A 1 182 ? -1.061 -1.870 16.947 1.00 89.50 182 LEU A CA 1
ATOM 1395 C C . LEU A 1 182 ? -2.337 -2.044 17.777 1.00 89.50 182 LEU A C 1
ATOM 1397 O O . LEU A 1 182 ? -2.319 -2.026 19.011 1.00 89.50 182 LEU A O 1
ATOM 1401 N N . VAL A 1 183 ? -3.453 -2.271 17.091 1.00 92.25 183 VAL A N 1
ATOM 1402 C CA . VAL A 1 183 ? -4.710 -2.665 17.722 1.00 92.25 183 VAL A CA 1
ATOM 1403 C C . VAL A 1 183 ? -4.607 -4.120 18.156 1.00 92.25 183 VAL A C 1
ATOM 1405 O O . VAL A 1 183 ? -4.416 -5.025 17.353 1.00 92.25 183 VAL A O 1
ATOM 1408 N N . THR A 1 184 ? -4.782 -4.353 19.450 1.00 93.19 184 THR A N 1
ATOM 1409 C CA . THR A 1 184 ? -4.783 -5.689 20.056 1.00 93.19 184 THR A CA 1
ATOM 1410 C C . THR A 1 184 ? -6.153 -6.005 20.654 1.00 93.19 184 THR A C 1
ATOM 1412 O O . THR A 1 184 ? -6.968 -5.109 20.878 1.00 93.19 184 THR A O 1
ATOM 1415 N N . LYS A 1 185 ? -6.422 -7.278 20.974 1.00 94.44 185 LYS A N 1
ATOM 1416 C CA . LYS A 1 185 ? -7.685 -7.715 21.611 1.00 94.44 185 LYS A CA 1
ATOM 1417 C C . LYS A 1 185 ? -8.123 -6.840 22.809 1.00 94.44 185 LYS A C 1
ATOM 1419 O O . LYS A 1 185 ? -9.314 -6.536 22.893 1.00 94.44 185 LYS A O 1
ATOM 1424 N N . PRO A 1 186 ? -7.221 -6.364 23.697 1.00 93.88 186 PRO A N 1
ATOM 1425 C CA . PRO A 1 186 ? -7.566 -5.416 24.759 1.00 93.88 186 PRO A CA 1
ATOM 1426 C C . PRO A 1 186 ? -8.299 -4.138 24.322 1.00 93.88 186 PRO A C 1
ATOM 1428 O O . PRO A 1 186 ? -9.143 -3.668 25.086 1.00 93.88 186 PRO A O 1
ATOM 1431 N N . TYR A 1 187 ? -8.058 -3.608 23.115 1.00 95.00 187 TYR A N 1
ATOM 1432 C CA . TYR A 1 187 ? -8.763 -2.424 22.593 1.00 95.00 187 TYR A CA 1
ATOM 1433 C C . TYR A 1 187 ? -10.280 -2.633 22.485 1.00 95.00 187 TYR A C 1
ATOM 1435 O O . TYR A 1 187 ? -11.043 -1.672 22.534 1.00 95.00 187 TYR A O 1
ATOM 1443 N N . PHE A 1 188 ? -10.722 -3.886 22.350 1.00 95.00 188 PHE A N 1
ATOM 1444 C CA . PHE A 1 188 ? -12.128 -4.247 22.180 1.00 95.00 188 PHE A CA 1
ATOM 1445 C C . PHE A 1 188 ? -12.841 -4.553 23.499 1.00 95.00 188 PHE A C 1
ATOM 1447 O O . PHE A 1 188 ? -14.046 -4.771 23.501 1.00 95.00 188 PHE A O 1
ATOM 1454 N N . THR A 1 189 ? -12.143 -4.507 24.638 1.00 92.81 189 THR A N 1
ATOM 1455 C CA . THR A 1 189 ? -12.759 -4.659 25.968 1.00 92.81 189 THR A CA 1
ATOM 1456 C C . THR A 1 189 ? -13.991 -3.756 26.196 1.00 92.81 189 THR A C 1
ATOM 1458 O O . THR A 1 189 ? -14.976 -4.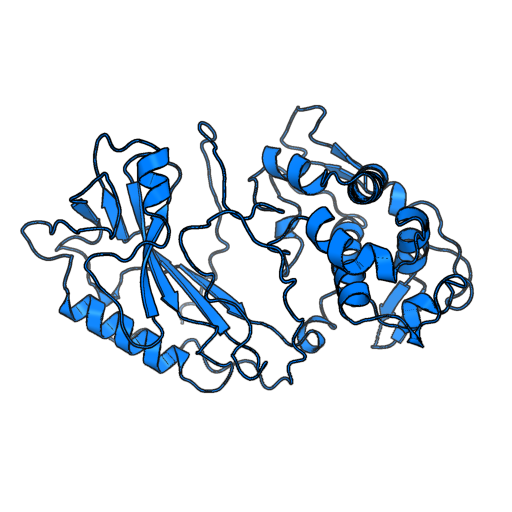254 26.742 1.00 92.81 189 THR A O 1
ATOM 1461 N N . PRO A 1 190 ? -14.013 -2.464 25.792 1.00 89.62 190 PRO A N 1
ATOM 1462 C CA . PRO A 1 190 ? -15.202 -1.613 25.937 1.00 89.62 190 PRO A CA 1
ATOM 1463 C C . PRO A 1 190 ? -16.260 -1.811 24.831 1.00 89.62 190 PRO A C 1
ATOM 1465 O O . PRO A 1 190 ? -17.339 -1.216 24.902 1.00 89.62 190 PRO A O 1
ATOM 1468 N N . VAL A 1 191 ? -15.970 -2.594 23.787 1.00 91.44 191 VAL A N 1
ATOM 1469 C CA . VAL A 1 191 ? -16.863 -2.827 22.642 1.00 91.44 191 VAL A CA 1
ATOM 1470 C C . VAL A 1 191 ? -17.737 -4.041 22.955 1.00 91.44 191 VAL A C 1
ATOM 1472 O O . VAL A 1 191 ? -17.416 -5.169 22.599 1.00 91.44 191 VAL A O 1
ATOM 1475 N N . LYS A 1 192 ? -18.847 -3.816 23.667 1.00 89.19 192 LYS A N 1
ATOM 1476 C CA . LYS A 1 192 ? -19.743 -4.879 24.170 1.00 89.19 192 LYS A CA 1
ATOM 1477 C C . LYS A 1 192 ? -20.276 -5.803 23.072 1.00 89.19 192 LYS A C 1
ATOM 1479 O O . LYS A 1 192 ? -20.617 -6.952 23.342 1.00 89.19 192 LYS A O 1
ATOM 1484 N N . GLU A 1 193 ? -20.358 -5.292 21.853 1.00 91.38 193 GLU A N 1
ATOM 1485 C CA . GLU A 1 193 ? -20.881 -5.969 20.676 1.00 91.38 193 GLU A CA 1
ATOM 1486 C C . GLU A 1 193 ? -19.927 -7.066 20.149 1.00 91.38 193 GLU A C 1
ATOM 1488 O O . GLU A 1 193 ? -20.380 -8.008 19.495 1.00 91.38 193 GLU A O 1
ATOM 1493 N N . ILE A 1 194 ? -18.625 -7.007 20.478 1.00 89.12 194 ILE A N 1
ATOM 1494 C CA . ILE A 1 194 ? -17.614 -7.995 20.061 1.00 89.12 194 ILE A CA 1
ATOM 1495 C C . ILE A 1 194 ? -16.938 -8.614 21.278 1.00 89.12 194 ILE A C 1
ATOM 1497 O O . ILE A 1 194 ? -16.319 -7.938 22.092 1.00 89.12 194 ILE A O 1
ATOM 1501 N N . LYS A 1 195 ? -16.958 -9.946 21.362 1.00 89.12 195 LYS A N 1
ATOM 1502 C CA . LYS A 1 195 ? -16.135 -10.662 22.343 1.00 89.12 195 LYS A CA 1
ATOM 1503 C C . LYS A 1 195 ? -14.674 -10.662 21.867 1.00 89.12 195 LYS A C 1
ATOM 1505 O O . LYS A 1 195 ? -14.422 -11.198 20.790 1.00 89.12 195 LYS A O 1
ATOM 1510 N N . PRO A 1 196 ? -13.691 -10.189 22.654 1.00 88.38 196 PRO A N 1
ATOM 1511 C CA . PRO A 1 196 ? -12.294 -10.151 22.208 1.00 88.38 196 PRO A CA 1
ATOM 1512 C C . PRO A 1 196 ? -11.730 -11.508 21.756 1.00 88.38 196 PRO A C 1
ATOM 1514 O O . PRO A 1 196 ? -10.868 -11.568 20.885 1.00 88.38 196 PRO A O 1
ATOM 1517 N N . ALA A 1 197 ? -12.244 -12.611 22.310 1.00 85.81 197 ALA A N 1
ATOM 1518 C CA . ALA A 1 197 ? -11.838 -13.969 21.953 1.00 85.81 197 ALA A CA 1
ATOM 1519 C C . ALA A 1 197 ? -12.170 -14.367 20.502 1.00 85.81 197 ALA A C 1
ATOM 1521 O O . ALA A 1 197 ? -11.521 -15.265 19.979 1.00 85.81 197 ALA A O 1
ATOM 1522 N N . VAL A 1 198 ? -13.149 -13.718 19.857 1.00 86.69 198 VAL A N 1
ATOM 1523 C CA . VAL A 1 198 ? -13.547 -14.036 18.471 1.00 86.69 198 VAL A CA 1
ATOM 1524 C C . VAL A 1 198 ? -12.864 -13.155 17.423 1.00 86.69 198 VAL A C 1
ATOM 1526 O O . VAL A 1 198 ? -13.126 -13.314 16.235 1.00 86.69 198 VAL A O 1
ATOM 1529 N N . LEU A 1 199 ? -12.013 -12.215 17.845 1.00 91.19 199 LEU A N 1
ATOM 1530 C CA . LEU A 1 199 ? -11.250 -11.367 16.932 1.00 91.19 199 LEU A CA 1
ATOM 1531 C C . LEU A 1 199 ? -10.119 -12.176 16.300 1.00 91.19 199 LEU A C 1
ATOM 1533 O O . LEU A 1 199 ? -9.254 -12.689 17.017 1.00 91.19 199 LEU A O 1
ATOM 1537 N N . SER A 1 200 ? -10.134 -12.260 14.970 1.00 90.38 200 SER A N 1
ATOM 1538 C CA . SER A 1 200 ? -9.016 -12.782 14.187 1.00 90.38 200 SER A CA 1
ATOM 1539 C C . SER A 1 200 ? -7.947 -11.713 13.986 1.00 90.38 200 SER A C 1
ATOM 1541 O O . SER A 1 200 ? -8.237 -10.516 14.071 1.00 90.38 200 SER A O 1
ATOM 1543 N N . ASP A 1 201 ? -6.742 -12.143 13.629 1.00 86.94 201 ASP A N 1
ATOM 1544 C CA . ASP A 1 201 ? -5.624 -11.234 13.377 1.00 86.94 201 ASP A CA 1
ATOM 1545 C C . ASP A 1 201 ? -5.909 -10.292 12.199 1.00 86.94 201 ASP A C 1
ATOM 1547 O O . ASP A 1 201 ? -5.639 -9.101 12.313 1.00 86.94 201 ASP A O 1
ATOM 1551 N N . ASP A 1 202 ? -6.614 -10.747 11.155 1.00 85.69 202 ASP A N 1
ATOM 1552 C CA . ASP A 1 202 ? -7.041 -9.878 10.043 1.00 85.69 202 ASP A CA 1
ATOM 1553 C C . ASP A 1 202 ? -7.856 -8.661 10.512 1.00 85.69 202 ASP A C 1
ATOM 1555 O O . ASP A 1 202 ? -7.660 -7.550 10.023 1.00 85.69 202 ASP A O 1
ATOM 1559 N N . VAL A 1 203 ? -8.760 -8.848 11.487 1.00 93.38 203 VAL A N 1
ATOM 1560 C CA . VAL A 1 203 ? -9.579 -7.754 12.037 1.00 93.38 203 VAL A CA 1
ATOM 1561 C C . VAL A 1 203 ? -8.686 -6.769 12.785 1.00 93.38 203 VAL A C 1
ATOM 1563 O O . VAL A 1 203 ? -8.835 -5.558 12.639 1.00 93.38 203 VAL A O 1
ATOM 1566 N N . LEU A 1 204 ? -7.747 -7.284 13.581 1.00 92.75 204 LEU A N 1
ATOM 1567 C CA . LEU A 1 204 ? -6.803 -6.466 14.339 1.00 92.75 204 LEU A CA 1
ATOM 1568 C C . LEU A 1 204 ? -5.891 -5.662 13.405 1.00 92.75 204 LEU A C 1
ATOM 1570 O O . LEU A 1 204 ? -5.690 -4.468 13.626 1.00 92.75 204 LEU A O 1
ATOM 1574 N N . VAL A 1 205 ? -5.396 -6.280 12.333 1.00 89.50 205 VAL A N 1
ATOM 1575 C CA . VAL A 1 205 ? -4.535 -5.646 11.327 1.00 89.50 205 VAL A CA 1
ATOM 1576 C C . VAL A 1 205 ? -5.300 -4.588 10.542 1.00 89.50 205 VAL A C 1
ATOM 1578 O O . VAL A 1 205 ? -4.832 -3.454 10.455 1.00 89.50 205 VAL A O 1
ATOM 1581 N N . PHE A 1 206 ? -6.507 -4.899 10.061 1.00 93.19 206 PHE A N 1
ATOM 1582 C CA . PHE A 1 206 ? -7.376 -3.914 9.414 1.00 93.19 206 PHE A CA 1
ATOM 1583 C C . PHE A 1 206 ? -7.610 -2.700 10.320 1.00 93.19 206 PHE A C 1
ATOM 1585 O O . PHE A 1 206 ? -7.402 -1.557 9.907 1.00 93.19 206 PHE A O 1
ATOM 1592 N N . CYS A 1 207 ? -7.973 -2.932 11.586 1.00 95.56 207 CYS A N 1
A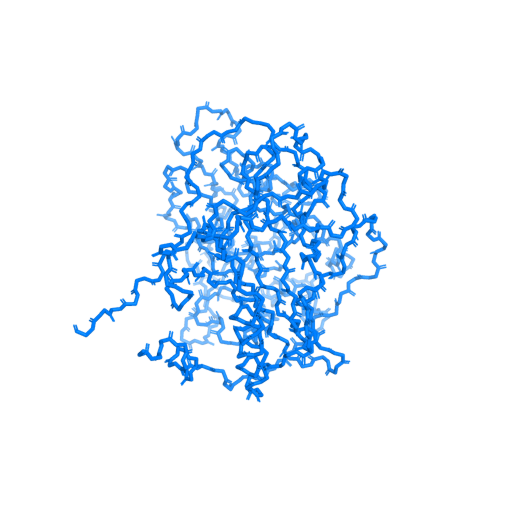TOM 1593 C CA . CYS A 1 207 ? -8.199 -1.841 12.524 1.00 95.56 207 CYS A CA 1
ATOM 1594 C C . CYS A 1 207 ? -6.926 -1.032 12.815 1.00 95.56 207 CYS A C 1
ATOM 1596 O O . CYS A 1 207 ? -7.002 0.187 12.974 1.00 95.56 207 CYS A O 1
ATOM 1598 N N . SER A 1 208 ? -5.768 -1.692 12.868 1.00 93.31 208 SER A N 1
ATOM 1599 C CA . SER A 1 208 ? -4.464 -1.045 13.055 1.00 93.31 208 SER A CA 1
ATOM 1600 C C . SER A 1 208 ? -4.135 -0.114 11.896 1.00 93.31 208 SER A C 1
ATOM 1602 O O . SER A 1 208 ? -3.819 1.049 12.131 1.00 93.31 208 SER A O 1
ATOM 1604 N N . LEU A 1 209 ? -4.286 -0.581 10.652 1.00 91.50 209 LEU A N 1
ATOM 1605 C CA . LEU A 1 209 ? -4.021 0.215 9.451 1.00 91.50 209 LEU A CA 1
ATOM 1606 C C . LEU A 1 209 ? -4.902 1.463 9.390 1.00 91.50 209 LEU A C 1
ATOM 1608 O O . LEU A 1 209 ? -4.393 2.558 9.150 1.00 91.50 209 LEU A O 1
ATOM 1612 N N . VAL A 1 210 ? -6.202 1.319 9.660 1.00 94.81 210 VAL A N 1
ATOM 1613 C CA . VAL A 1 210 ? -7.128 2.459 9.679 1.00 94.81 210 VAL A CA 1
ATOM 1614 C C . VAL A 1 210 ? -6.731 3.468 10.760 1.00 94.81 210 VAL A C 1
ATOM 1616 O O . VAL A 1 210 ? -6.598 4.658 10.470 1.00 94.81 210 VAL A O 1
ATOM 1619 N N . LEU A 1 211 ? -6.493 3.023 12.000 1.00 95.31 211 LEU A N 1
ATOM 1620 C CA . LEU A 1 211 ? -6.098 3.942 13.073 1.00 95.31 211 LEU A CA 1
ATOM 1621 C C . LEU A 1 211 ? -4.745 4.602 12.815 1.00 95.31 211 LEU A C 1
ATOM 1623 O O . LEU A 1 211 ? -4.575 5.761 13.189 1.00 95.31 211 LEU A O 1
ATOM 1627 N N . LEU A 1 212 ? -3.805 3.899 12.182 1.00 91.81 212 LEU A N 1
ATOM 1628 C CA . LEU A 1 212 ? -2.506 4.452 11.817 1.00 91.81 212 LEU A CA 1
ATOM 1629 C C . LEU A 1 212 ? -2.671 5.654 10.875 1.00 91.81 212 LEU A C 1
ATOM 1631 O O . LEU A 1 212 ? -2.081 6.700 11.135 1.00 91.81 212 LEU A O 1
ATOM 1635 N N . HIS A 1 213 ? -3.530 5.540 9.853 1.00 92.12 213 HIS A N 1
ATOM 1636 C CA . HIS A 1 213 ? -3.776 6.611 8.873 1.00 92.12 213 HIS A CA 1
ATOM 1637 C C . HIS A 1 213 ? -4.505 7.793 9.507 1.00 92.12 213 HIS A C 1
ATOM 1639 O O . HIS A 1 213 ? -4.204 8.953 9.234 1.00 92.12 213 HIS A O 1
ATOM 1645 N N . VAL A 1 214 ? -5.482 7.515 10.373 1.00 94.50 214 VAL A N 1
ATOM 1646 C CA . VAL A 1 214 ? -6.242 8.587 11.017 1.00 94.50 214 VAL A CA 1
ATOM 1647 C C . VAL A 1 214 ? -5.380 9.333 12.027 1.00 94.50 214 VAL A C 1
ATOM 1649 O O . VAL A 1 214 ? -5.304 10.560 11.996 1.00 94.50 214 VAL A O 1
ATOM 1652 N N . LYS A 1 215 ? -4.706 8.619 12.932 1.00 93.69 215 LYS A N 1
ATOM 1653 C CA . LYS A 1 215 ? -3.936 9.265 13.999 1.00 93.69 215 LYS A CA 1
ATOM 1654 C C . LYS A 1 215 ? -2.668 9.947 13.496 1.00 93.69 215 LYS A C 1
ATOM 1656 O O . LYS A 1 215 ? -2.176 10.835 14.186 1.00 93.69 215 LYS A O 1
ATOM 1661 N N . SER A 1 216 ? -2.165 9.626 12.301 1.00 91.38 216 SER A N 1
ATOM 1662 C CA . SER A 1 216 ? -1.077 10.408 11.702 1.00 91.38 216 SER A CA 1
ATOM 1663 C C . SER A 1 216 ? -1.464 11.864 11.405 1.00 91.38 216 SER A C 1
ATOM 1665 O O . SER A 1 216 ? -0.574 12.699 11.242 1.00 91.38 216 SER A O 1
ATOM 1667 N N . LEU A 1 217 ? -2.768 12.176 11.379 1.00 91.44 217 LEU A N 1
ATOM 1668 C CA . LEU A 1 217 ? -3.305 13.532 11.236 1.00 91.44 217 LEU A CA 1
ATOM 1669 C C . LEU A 1 217 ? -3.413 14.300 12.566 1.00 91.44 217 LEU A C 1
ATOM 1671 O O . LEU A 1 217 ? -3.699 15.498 12.547 1.00 91.44 217 LEU A O 1
ATOM 1675 N N . ASP A 1 218 ? -3.220 13.651 13.722 1.00 90.12 218 ASP A N 1
ATOM 1676 C CA . ASP A 1 218 ? -3.407 14.290 15.031 1.00 90.12 218 ASP A CA 1
ATOM 1677 C C . ASP A 1 218 ? -2.443 15.475 15.210 1.00 90.12 218 ASP A C 1
ATOM 1679 O O . ASP A 1 218 ? -1.222 15.314 15.311 1.00 90.12 218 ASP A O 1
ATOM 1683 N N . GLY A 1 219 ? -3.002 16.687 15.183 1.00 83.38 219 GLY A N 1
ATOM 1684 C CA . GLY A 1 219 ? -2.258 17.944 15.263 1.00 83.38 219 GLY A CA 1
ATOM 1685 C C . GLY A 1 219 ? -1.346 18.241 14.066 1.00 83.38 219 GLY A C 1
ATOM 1686 O O . GLY A 1 219 ? -0.536 19.165 14.148 1.00 83.38 219 GLY A O 1
ATOM 1687 N N . LYS A 1 220 ? -1.434 17.481 12.965 1.00 87.56 220 LYS A N 1
ATOM 1688 C CA . LYS A 1 220 ? -0.532 17.605 11.810 1.00 87.56 220 LYS A CA 1
ATOM 1689 C C . LYS A 1 220 ? -1.310 17.588 10.500 1.00 87.56 220 LYS A C 1
ATOM 1691 O O . LYS A 1 220 ? -1.837 16.561 10.089 1.00 87.56 220 LYS A O 1
ATOM 1696 N N . LEU A 1 221 ? -1.313 18.723 9.806 1.00 88.06 221 LEU A N 1
ATOM 1697 C CA . LEU A 1 221 ? -1.766 18.785 8.418 1.00 88.06 221 LEU A CA 1
ATOM 1698 C C . LEU A 1 221 ? -0.738 18.121 7.496 1.00 88.06 221 LEU A C 1
ATOM 1700 O O . LEU A 1 221 ? 0.458 18.083 7.815 1.00 88.06 221 LEU A O 1
ATOM 1704 N N . LEU A 1 222 ? -1.205 17.632 6.348 1.00 88.50 222 LEU A N 1
ATOM 1705 C CA . LEU A 1 222 ? -0.328 17.243 5.247 1.00 88.50 222 LEU A CA 1
ATOM 1706 C C . LEU A 1 222 ? 0.407 18.488 4.732 1.00 88.50 222 LEU A C 1
ATOM 1708 O O . LEU A 1 222 ? -0.160 19.586 4.672 1.00 88.50 222 LEU A O 1
ATOM 1712 N N . LYS A 1 223 ? 1.683 18.326 4.391 1.00 89.81 223 LYS A N 1
ATOM 1713 C CA . LYS A 1 223 ? 2.442 19.346 3.666 1.00 89.81 223 LYS A CA 1
ATOM 1714 C C . LYS A 1 223 ? 1.856 19.489 2.248 1.00 89.81 223 LYS A C 1
ATOM 1716 O O . LYS A 1 223 ? 1.140 18.593 1.797 1.00 89.81 223 LYS A O 1
ATOM 1721 N N . PRO A 1 224 ? 2.128 20.605 1.549 1.00 87.94 224 PRO A N 1
ATOM 1722 C CA . PRO A 1 224 ? 1.803 20.724 0.128 1.00 87.94 224 PRO A CA 1
ATOM 1723 C C . PRO A 1 224 ? 2.298 19.490 -0.640 1.00 87.94 224 PRO A C 1
ATOM 1725 O O . PRO A 1 224 ? 3.449 19.099 -0.452 1.00 87.94 224 PRO A O 1
ATOM 1728 N N . ASP A 1 225 ? 1.406 18.864 -1.412 1.00 83.56 225 ASP A N 1
ATOM 1729 C CA . ASP A 1 225 ? 1.668 17.664 -2.228 1.00 83.56 225 ASP A CA 1
ATOM 1730 C C . ASP A 1 225 ? 2.173 16.428 -1.465 1.00 83.56 225 ASP A C 1
ATOM 1732 O O . ASP A 1 225 ? 2.685 15.476 -2.047 1.00 83.56 225 ASP A O 1
ATOM 1736 N N . GLU A 1 226 ? 1.996 16.389 -0.144 1.00 87.62 226 GLU A N 1
ATOM 1737 C CA . GLU A 1 226 ? 2.334 15.210 0.644 1.00 87.62 226 GLU A CA 1
ATOM 1738 C C . GLU A 1 226 ? 1.168 14.222 0.657 1.00 87.62 226 GLU A C 1
ATOM 1740 O O . GLU A 1 226 ? 0.131 14.463 1.284 1.00 87.62 226 GLU A O 1
ATOM 1745 N N . SER A 1 227 ? 1.364 13.078 0.004 1.00 87.31 227 SER A N 1
ATOM 1746 C CA . SER A 1 227 ? 0.443 11.948 0.103 1.00 87.31 227 SER A CA 1
ATOM 1747 C C . SER A 1 227 ? 0.369 11.433 1.554 1.00 87.31 227 SER A C 1
ATOM 1749 O O . SER A 1 227 ? 1.404 11.363 2.236 1.00 87.31 227 SER A O 1
ATOM 1751 N N . PRO A 1 228 ? -0.818 11.009 2.047 1.00 86.94 228 PRO A N 1
ATOM 1752 C CA . PRO A 1 228 ? -0.958 10.362 3.352 1.00 86.94 228 PRO A CA 1
ATOM 1753 C C . PRO A 1 228 ? 0.000 9.182 3.548 1.00 86.94 228 PRO A C 1
ATOM 1755 O O . PRO A 1 228 ? 0.398 8.910 4.681 1.00 86.94 228 PRO A O 1
ATOM 1758 N N . LYS A 1 229 ? 0.450 8.543 2.459 1.00 83.50 229 LYS A N 1
ATOM 1759 C CA . LYS A 1 229 ? 1.446 7.474 2.511 1.00 83.50 229 LYS A CA 1
ATOM 1760 C C . LYS A 1 229 ? 2.737 7.855 3.207 1.00 83.50 229 LYS A C 1
ATOM 1762 O O . LYS A 1 229 ? 3.334 7.047 3.905 1.00 83.50 229 LYS A O 1
ATOM 1767 N N . LEU A 1 230 ? 3.176 9.100 3.024 1.00 83.44 230 LEU A N 1
ATOM 1768 C CA . LEU A 1 230 ? 4.485 9.557 3.484 1.00 83.44 230 LEU A CA 1
ATOM 1769 C C . LEU A 1 230 ? 4.509 9.722 5.006 1.00 83.44 230 LEU A C 1
ATOM 1771 O O . LEU A 1 230 ? 5.564 9.915 5.608 1.00 83.44 230 LEU A O 1
ATOM 1775 N N . ARG A 1 231 ? 3.339 9.635 5.649 1.00 83.94 231 ARG A N 1
ATOM 1776 C CA . ARG A 1 231 ? 3.189 9.699 7.101 1.00 83.94 231 ARG A CA 1
ATOM 1777 C C . ARG A 1 231 ? 3.385 8.355 7.786 1.00 83.94 231 ARG A C 1
ATOM 1779 O O . ARG A 1 231 ? 3.314 8.303 9.015 1.00 83.94 231 ARG A O 1
ATOM 1786 N N . MET A 1 232 ? 3.605 7.287 7.025 1.00 81.00 232 MET A N 1
ATOM 1787 C CA . MET A 1 232 ? 3.551 5.936 7.555 1.00 81.00 232 MET A CA 1
ATOM 1788 C C . MET A 1 232 ? 4.576 5.015 6.905 1.00 81.00 232 MET A C 1
ATOM 1790 O O . MET A 1 232 ? 4.772 5.060 5.697 1.00 81.00 232 MET A O 1
ATOM 1794 N N . PRO A 1 233 ? 5.190 4.125 7.699 1.00 70.62 233 PRO A N 1
ATOM 1795 C CA . PRO A 1 233 ? 6.107 3.126 7.167 1.00 70.62 233 PRO A CA 1
ATOM 1796 C C . PRO A 1 233 ? 5.393 1.954 6.472 1.00 70.62 233 PRO A C 1
ATOM 1798 O O . PRO A 1 233 ? 6.056 1.166 5.808 1.00 70.62 233 PRO A O 1
ATOM 1801 N N . PHE A 1 234 ? 4.064 1.826 6.618 1.00 70.81 234 PHE A N 1
ATOM 1802 C CA . PHE A 1 234 ? 3.267 0.736 6.040 1.00 70.81 234 PHE A CA 1
ATOM 1803 C C . PHE A 1 234 ? 2.163 1.277 5.153 1.00 70.81 234 PHE A C 1
ATOM 1805 O O . PHE A 1 234 ? 1.279 1.990 5.630 1.00 70.81 234 PHE A O 1
ATOM 1812 N N . MET A 1 235 ? 2.174 0.848 3.894 1.00 74.25 235 MET A N 1
ATOM 1813 C CA . MET A 1 235 ? 1.054 1.017 2.981 1.00 74.25 235 MET A CA 1
ATOM 1814 C C . MET A 1 235 ? 0.443 -0.342 2.664 1.00 74.25 235 MET A C 1
ATOM 1816 O O . MET A 1 235 ? 1.169 -1.259 2.268 1.00 74.25 235 MET A O 1
ATOM 1820 N N . PRO A 1 236 ? -0.880 -0.500 2.790 1.00 72.62 236 PRO A N 1
ATOM 1821 C CA . PRO A 1 236 ? -1.526 -1.650 2.194 1.00 72.62 236 PRO A CA 1
ATOM 1822 C C . PRO A 1 236 ? -1.443 -1.546 0.664 1.00 72.62 236 PRO A C 1
ATOM 1824 O O . PRO A 1 236 ? -1.771 -0.511 0.090 1.00 72.62 236 PRO A O 1
ATOM 1827 N N . ARG A 1 237 ? -1.024 -2.634 0.001 1.00 68.69 237 ARG A N 1
ATOM 1828 C CA . ARG A 1 237 ? -1.067 -2.746 -1.473 1.00 68.69 237 ARG A CA 1
ATOM 1829 C C . ARG A 1 237 ? -2.500 -2.783 -2.018 1.00 68.69 237 ARG A C 1
ATOM 1831 O O . ARG A 1 237 ? -2.728 -2.438 -3.168 1.00 68.69 237 ARG A O 1
ATOM 1838 N N . ASN A 1 238 ? -3.450 -3.210 -1.188 1.00 76.12 238 ASN A N 1
ATOM 1839 C CA . ASN A 1 238 ? -4.870 -3.237 -1.517 1.00 76.12 238 ASN A CA 1
ATOM 1840 C C . ASN A 1 238 ? -5.562 -1.981 -0.987 1.00 76.12 238 ASN A C 1
ATOM 1842 O O . ASN A 1 238 ? -5.201 -1.470 0.075 1.00 76.12 238 ASN A O 1
ATOM 1846 N N . ASP A 1 239 ? -6.610 -1.548 -1.678 1.00 86.88 239 ASP A N 1
ATOM 1847 C CA . ASP A 1 239 ? -7.511 -0.515 -1.182 1.00 86.88 239 ASP A CA 1
ATOM 1848 C C . ASP A 1 239 ? -8.236 -0.967 0.109 1.00 86.88 239 ASP A C 1
ATOM 1850 O O . ASP A 1 239 ? -8.362 -2.160 0.425 1.00 86.88 239 ASP A O 1
ATOM 1854 N N . PHE A 1 240 ? -8.738 -0.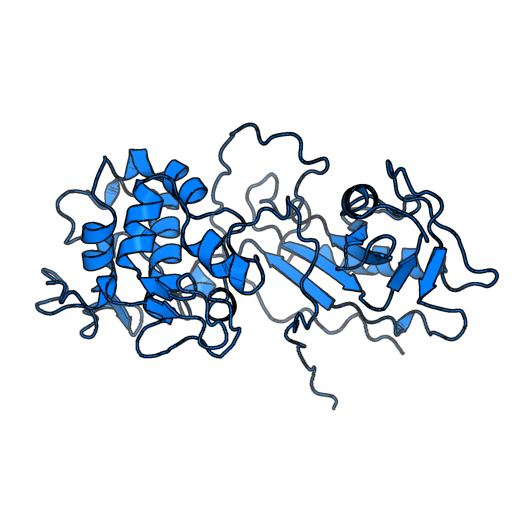003 0.880 1.00 91.75 240 PHE A N 1
ATOM 1855 C CA . PHE A 1 240 ? -9.364 -0.278 2.175 1.00 91.75 240 PHE A CA 1
ATOM 1856 C C . PHE A 1 240 ? -10.708 -1.007 2.082 1.00 91.75 240 PHE A C 1
ATOM 1858 O O . PHE A 1 240 ? -11.102 -1.659 3.052 1.00 91.75 240 PHE A O 1
ATOM 1865 N N . VAL A 1 241 ? -11.411 -0.936 0.948 1.00 94.75 241 VAL A N 1
ATOM 1866 C CA . VAL A 1 241 ? -12.646 -1.703 0.719 1.00 94.75 241 VAL A CA 1
ATOM 1867 C C . VAL A 1 241 ? -12.306 -3.178 0.547 1.00 94.75 241 VAL A C 1
ATOM 1869 O O . VAL A 1 241 ? -12.944 -4.024 1.173 1.00 94.75 241 VAL A O 1
ATOM 1872 N N . THR A 1 242 ? -11.267 -3.492 -0.225 1.00 87.62 242 THR A N 1
ATOM 1873 C CA . THR A 1 242 ? -10.762 -4.857 -0.395 1.00 87.62 242 THR A CA 1
ATOM 1874 C C . THR A 1 242 ? -10.338 -5.460 0.942 1.00 87.62 242 THR A C 1
ATOM 1876 O O . THR A 1 242 ? -10.734 -6.583 1.260 1.00 87.62 242 THR A O 1
ATOM 1879 N N . LEU A 1 243 ? -9.606 -4.708 1.773 1.00 88.44 243 LEU A N 1
ATOM 1880 C CA . LEU A 1 243 ? -9.259 -5.153 3.129 1.00 88.44 243 LEU A CA 1
ATOM 1881 C C . LEU A 1 243 ? -10.501 -5.343 4.009 1.00 88.44 243 LEU A C 1
ATOM 1883 O O . LEU A 1 243 ? -10.617 -6.346 4.713 1.00 88.44 243 LEU A O 1
ATOM 1887 N N . TYR A 1 244 ? -11.451 -4.408 3.954 1.00 94.56 244 TYR A N 1
ATOM 1888 C CA . TYR A 1 244 ? -12.678 -4.487 4.742 1.00 94.56 244 TYR A CA 1
ATOM 1889 C C . TYR A 1 244 ? -13.530 -5.707 4.374 1.00 94.56 244 TYR A C 1
ATOM 1891 O O . TYR A 1 244 ? -14.025 -6.392 5.266 1.00 94.56 244 TYR A O 1
ATOM 1899 N N . ASN A 1 245 ? -13.651 -6.039 3.087 1.00 91.50 245 ASN A N 1
ATOM 1900 C CA . ASN A 1 245 ? -14.408 -7.204 2.617 1.00 91.50 245 ASN A CA 1
ATOM 1901 C C . ASN A 1 245 ? -13.914 -8.521 3.244 1.00 91.50 245 ASN A C 1
ATOM 1903 O O . ASN A 1 245 ? -14.712 -9.424 3.486 1.00 91.50 245 ASN A O 1
ATOM 1907 N N . GLN A 1 246 ? -12.622 -8.623 3.573 1.00 88.38 246 GLN A N 1
ATOM 1908 C CA . GLN A 1 246 ? -12.047 -9.809 4.224 1.00 88.38 246 GLN A CA 1
ATOM 1909 C C . GLN A 1 246 ? -12.461 -9.948 5.701 1.00 88.38 246 GLN A C 1
ATOM 1911 O O . GLN A 1 246 ? -12.441 -11.047 6.262 1.00 88.38 246 GLN A O 1
ATOM 1916 N N . VAL A 1 247 ? -12.844 -8.843 6.348 1.00 93.25 247 VAL A N 1
ATOM 1917 C CA . VAL A 1 247 ? -13.126 -8.786 7.792 1.00 93.25 247 VAL A CA 1
ATOM 1918 C C . VAL A 1 247 ? -14.570 -8.414 8.132 1.00 93.25 247 VAL A C 1
ATOM 1920 O O . VAL A 1 247 ? -14.985 -8.580 9.278 1.00 93.25 247 VAL A O 1
ATOM 1923 N N . GLU A 1 248 ? -15.363 -7.960 7.164 1.00 94.50 248 GLU A N 1
ATOM 1924 C CA . GLU A 1 248 ? -16.733 -7.465 7.349 1.00 94.50 248 GLU A CA 1
ATOM 1925 C C . GLU A 1 248 ? -17.634 -8.472 8.075 1.00 94.50 248 GLU A C 1
ATOM 1927 O O . GLU A 1 248 ? -18.246 -8.146 9.097 1.00 94.50 248 GLU A O 1
ATOM 1932 N N . LEU A 1 249 ? -17.659 -9.726 7.611 1.00 91.38 249 LEU A N 1
ATOM 1933 C CA . LEU A 1 249 ? -18.453 -10.787 8.241 1.00 91.38 249 LEU A CA 1
ATOM 1934 C C . LEU A 1 249 ? -17.997 -11.068 9.683 1.00 91.38 249 LEU A C 1
ATOM 1936 O O . LEU A 1 249 ? -18.815 -11.379 10.552 1.00 91.38 249 LEU A O 1
ATOM 1940 N N . LYS A 1 250 ? -16.699 -10.904 9.965 1.00 91.12 250 LYS A N 1
ATOM 1941 C CA . LYS A 1 250 ? -16.107 -11.097 11.300 1.00 91.12 250 LYS A CA 1
ATOM 1942 C C . LYS A 1 250 ? -16.482 -9.958 12.256 1.00 91.12 250 LYS A C 1
ATOM 1944 O O . LYS A 1 250 ? -16.594 -10.182 13.461 1.00 91.12 250 LYS A O 1
ATOM 1949 N N . LEU A 1 251 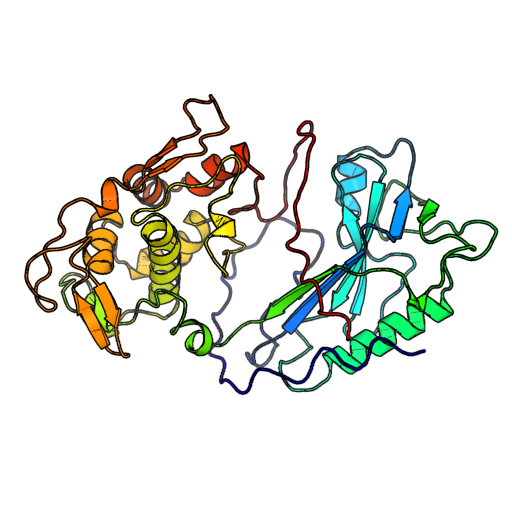? -16.743 -8.766 11.716 1.00 92.19 251 LEU A N 1
ATOM 1950 C CA . LEU A 1 251 ? -17.232 -7.592 12.444 1.00 92.19 251 LEU A CA 1
ATOM 1951 C C . LEU A 1 251 ? -18.751 -7.609 12.690 1.00 92.19 251 LEU A C 1
ATOM 1953 O O . LEU A 1 251 ? -19.255 -6.728 13.383 1.00 92.19 251 LEU A O 1
ATOM 1957 N N . LYS A 1 252 ? -19.485 -8.611 12.181 1.00 89.38 252 LYS A N 1
ATOM 1958 C CA . LYS A 1 252 ? -20.913 -8.854 12.476 1.00 89.38 252 LYS A CA 1
ATOM 1959 C C . LYS A 1 252 ? -21.822 -7.636 12.246 1.00 89.38 252 LYS A C 1
ATOM 1961 O O . LYS A 1 252 ? -22.762 -7.413 13.005 1.00 89.38 252 LYS A O 1
ATOM 1966 N N . GLY A 1 253 ? -21.529 -6.841 11.217 1.00 90.50 253 GLY A N 1
ATOM 1967 C CA . GLY A 1 253 ? -22.327 -5.664 10.858 1.00 90.50 253 GLY A CA 1
ATOM 1968 C C . GLY A 1 253 ? -22.201 -4.482 11.824 1.00 90.50 253 GLY A C 1
ATOM 1969 O O . GLY A 1 253 ? -23.045 -3.588 11.804 1.00 90.50 253 GLY A O 1
ATOM 1970 N N . ILE A 1 254 ? -21.175 -4.456 12.680 1.00 94.00 254 ILE A N 1
ATOM 1971 C CA . ILE A 1 254 ? -20.924 -3.304 13.550 1.00 94.00 254 ILE A CA 1
ATOM 1972 C C . ILE A 1 254 ? -20.566 -2.084 12.694 1.00 94.00 254 ILE A C 1
ATOM 1974 O O . ILE A 1 254 ? -19.653 -2.175 11.868 1.00 94.00 254 ILE A O 1
ATOM 1978 N N . PRO A 1 255 ? -21.230 -0.930 12.904 1.00 96.12 255 PRO A N 1
ATOM 1979 C CA . PRO A 1 255 ? -20.890 0.298 12.199 1.00 96.12 255 PRO A CA 1
ATOM 1980 C C . PRO A 1 255 ? -19.426 0.695 12.437 1.00 96.12 255 PRO A C 1
ATOM 1982 O O . PRO A 1 255 ? -19.001 0.863 13.585 1.00 96.12 255 PRO A O 1
ATOM 1985 N N . LEU A 1 256 ? -18.660 0.867 11.353 1.00 97.25 256 LEU A N 1
ATOM 1986 C CA . LEU A 1 256 ? -17.218 1.118 11.431 1.00 97.25 256 LEU A CA 1
ATOM 1987 C C . LEU A 1 256 ? -16.877 2.419 12.162 1.00 97.25 256 LEU A C 1
ATOM 1989 O O . LEU A 1 256 ? -15.952 2.431 12.966 1.00 97.25 256 LEU A O 1
ATOM 1993 N N . LEU A 1 257 ? -17.615 3.505 11.920 1.00 97.69 257 LEU A N 1
ATOM 1994 C CA . LEU A 1 257 ? -17.299 4.803 12.520 1.00 97.69 257 LEU A CA 1
ATOM 1995 C C . LEU A 1 257 ? -17.384 4.771 14.064 1.00 97.69 257 LEU A C 1
ATOM 1997 O O . LEU A 1 257 ? -16.357 5.019 14.695 1.00 97.69 257 LEU A O 1
ATOM 2001 N N . PRO A 1 258 ? -18.507 4.367 14.695 1.00 97.00 258 PRO A N 1
ATOM 2002 C CA . PRO A 1 258 ? -18.570 4.195 16.150 1.00 97.00 258 PRO A CA 1
ATOM 2003 C C . PRO A 1 258 ? -17.537 3.212 16.712 1.00 97.00 258 PRO A C 1
ATOM 2005 O O . PRO A 1 258 ? -17.062 3.387 17.836 1.00 97.00 258 PRO A O 1
ATOM 2008 N N . LEU A 1 259 ? -17.192 2.161 15.957 1.00 97.19 259 LEU A N 1
ATOM 2009 C CA . LEU A 1 259 ? -16.129 1.240 16.347 1.00 97.19 259 LEU A CA 1
ATOM 2010 C C . LEU A 1 259 ? -14.788 1.977 16.417 1.00 97.19 259 LEU A C 1
ATOM 2012 O O . LEU A 1 259 ? -14.135 1.960 17.458 1.00 97.19 259 LEU A O 1
ATOM 2016 N N . PHE A 1 260 ? -14.391 2.656 15.344 1.00 97.69 260 PHE A N 1
ATOM 2017 C CA . PHE A 1 260 ? -13.110 3.348 15.278 1.00 97.69 260 PHE A CA 1
ATOM 2018 C C . PHE A 1 260 ? -13.006 4.529 16.239 1.00 97.69 260 PHE A C 1
ATOM 2020 O O . PHE A 1 260 ? -11.940 4.721 16.816 1.00 97.69 260 PHE A O 1
ATOM 2027 N N . GLU A 1 261 ? -14.095 5.248 16.513 1.00 97.38 261 GLU A N 1
ATOM 2028 C CA . GLU A 1 261 ? -14.128 6.272 17.562 1.00 97.38 261 GLU A CA 1
ATOM 2029 C C . GLU A 1 261 ? -13.792 5.688 18.942 1.00 97.38 261 GLU A C 1
ATOM 2031 O O . GLU A 1 261 ? -12.994 6.268 19.680 1.00 97.38 261 GLU A O 1
ATOM 2036 N N . LYS A 1 262 ? -14.330 4.504 19.279 1.00 97.00 262 LYS A N 1
ATOM 2037 C CA . LYS A 1 262 ? -13.984 3.793 20.521 1.00 97.00 262 LYS A CA 1
ATOM 2038 C C . LYS A 1 262 ? -12.536 3.296 20.515 1.00 97.00 262 LYS A C 1
ATOM 2040 O O . LYS A 1 262 ? -11.853 3.413 21.529 1.00 97.00 262 LYS A O 1
ATOM 2045 N N . LEU A 1 263 ? -12.052 2.733 19.405 1.00 97.06 263 LEU A N 1
ATOM 2046 C CA . LEU A 1 263 ? -10.680 2.215 19.328 1.00 97.06 263 LEU A CA 1
ATOM 2047 C C . LEU A 1 263 ? -9.637 3.350 19.364 1.00 97.06 263 LEU A C 1
ATOM 2049 O O . LEU A 1 263 ? -8.580 3.202 19.981 1.00 97.06 263 LEU A O 1
ATOM 2053 N N . ALA A 1 264 ? -9.946 4.508 18.774 1.00 96.94 264 ALA A N 1
ATOM 2054 C CA . ALA A 1 264 ? -9.099 5.698 18.792 1.00 96.94 264 ALA A CA 1
ATOM 2055 C C . ALA A 1 264 ? -8.912 6.288 20.197 1.00 96.94 264 ALA A C 1
ATOM 2057 O O . ALA A 1 264 ? -7.933 6.998 20.430 1.00 96.94 264 ALA A O 1
ATOM 2058 N N . CYS A 1 265 ? -9.765 5.928 21.160 1.00 97.56 265 CYS A N 1
ATOM 2059 C CA . CYS A 1 265 ? -9.600 6.282 22.568 1.00 97.56 265 CYS A CA 1
ATOM 2060 C C . CYS A 1 265 ? -8.333 5.745 23.216 1.00 97.56 265 CYS A C 1
ATOM 2062 O O . CYS A 1 265 ? -8.078 6.069 24.373 1.00 97.56 265 CYS A O 1
ATOM 2064 N N . TYR A 1 266 ? -7.568 4.900 22.535 1.00 96.38 266 TYR A N 1
ATOM 2065 C CA . TYR A 1 266 ? -6.434 4.229 23.130 1.00 96.38 266 TYR A CA 1
ATOM 2066 C C . TYR A 1 266 ? -5.118 4.548 22.433 1.00 96.38 266 TYR A C 1
ATOM 2068 O O . TYR A 1 266 ? -5.044 4.720 21.214 1.00 96.38 266 TYR A O 1
ATOM 2076 N N . LYS A 1 267 ? -4.055 4.568 23.231 1.00 93.38 267 LYS A N 1
ATOM 2077 C CA . LYS A 1 267 ? -2.664 4.588 22.783 1.00 93.38 267 LYS A CA 1
ATOM 2078 C C . LYS A 1 267 ? -1.831 3.651 23.641 1.00 93.38 267 LYS A C 1
ATOM 2080 O O . LYS A 1 267 ? -2.182 3.389 24.792 1.00 93.38 267 LYS A O 1
ATOM 2085 N N . VAL A 1 268 ? -0.719 3.176 23.100 1.00 87.00 268 VAL A N 1
ATOM 2086 C CA . VAL A 1 268 ? 0.262 2.418 23.875 1.00 87.00 268 VAL A CA 1
ATOM 2087 C C . VAL A 1 268 ? 1.257 3.404 24.481 1.00 87.00 268 VAL A C 1
ATOM 2089 O O . VAL A 1 268 ? 1.799 4.263 23.793 1.00 87.00 268 VAL A O 1
ATOM 2092 N N . SER A 1 269 ? 1.465 3.322 25.792 1.00 81.06 269 SER A N 1
ATOM 2093 C CA . SER A 1 269 ? 2.468 4.103 26.514 1.00 81.06 269 SER A CA 1
ATOM 2094 C C . SER A 1 269 ? 3.181 3.181 27.494 1.00 81.06 269 SER A C 1
ATOM 2096 O O . SER A 1 269 ? 2.529 2.531 28.312 1.00 81.06 269 SER A O 1
ATOM 2098 N N . ALA A 1 270 ? 4.509 3.075 27.371 1.00 81.31 270 ALA A N 1
ATOM 2099 C CA . ALA A 1 270 ? 5.329 2.133 28.140 1.00 81.31 270 ALA A CA 1
ATOM 2100 C C . ALA A 1 270 ? 4.800 0.681 28.070 1.00 81.31 270 ALA A C 1
ATOM 2102 O O . ALA A 1 270 ? 4.628 0.015 29.093 1.00 81.31 270 ALA A O 1
ATOM 2103 N N . GLY A 1 271 ? 4.450 0.225 26.859 1.00 79.88 271 GLY A N 1
ATOM 2104 C CA . GLY A 1 271 ? 3.922 -1.122 26.607 1.00 79.88 271 GLY A CA 1
ATOM 2105 C C . GLY A 1 271 ? 2.521 -1.389 27.172 1.00 79.88 271 GLY A C 1
ATOM 2106 O O . GLY A 1 271 ? 2.050 -2.523 27.134 1.00 79.88 271 GLY A O 1
ATOM 2107 N N . LYS A 1 272 ? 1.834 -0.374 27.713 1.00 85.75 272 LYS A N 1
ATOM 2108 C CA . LYS A 1 272 ? 0.495 -0.512 28.300 1.00 85.75 272 LYS A CA 1
ATOM 2109 C C . LYS A 1 272 ? -0.527 0.318 27.545 1.00 85.75 272 LYS A C 1
ATOM 2111 O O . LYS A 1 272 ? -0.265 1.451 27.146 1.00 85.75 272 LYS A O 1
ATOM 2116 N N . LEU A 1 273 ? -1.723 -0.245 27.405 1.00 89.56 273 LEU A N 1
ATOM 2117 C CA . LEU A 1 273 ? -2.864 0.452 26.837 1.00 89.56 273 LEU A CA 1
ATOM 2118 C C . LEU A 1 273 ? -3.324 1.564 27.789 1.00 89.56 273 LEU A C 1
ATOM 2120 O O . LEU A 1 273 ? -3.708 1.299 28.929 1.00 89.56 273 LEU A O 1
ATOM 2124 N N . ALA A 1 274 ? -3.297 2.803 27.317 1.00 93.19 274 ALA A N 1
ATOM 2125 C CA . ALA A 1 274 ? -3.703 3.986 28.058 1.00 93.19 274 ALA A CA 1
ATOM 2126 C C . ALA A 1 274 ? -4.786 4.752 27.294 1.00 93.19 274 ALA A C 1
ATOM 2128 O O . ALA A 1 274 ? -4.870 4.678 26.067 1.00 93.19 274 ALA A O 1
ATOM 2129 N N . LEU A 1 275 ? -5.601 5.512 28.029 1.00 96.31 275 LEU A N 1
ATOM 2130 C CA . LEU A 1 275 ? -6.577 6.411 27.423 1.00 96.31 275 LEU A CA 1
ATOM 2131 C C . LEU A 1 275 ? -5.846 7.545 26.690 1.00 96.31 275 LEU A C 1
ATOM 2133 O O . LEU A 1 275 ? -4.989 8.229 27.257 1.00 96.31 275 LEU A O 1
ATOM 2137 N N . ASP A 1 276 ? -6.219 7.758 25.440 1.00 96.19 276 ASP A N 1
ATOM 2138 C CA . ASP A 1 276 ? -5.780 8.863 24.616 1.00 96.19 276 ASP A CA 1
ATOM 2139 C C . ASP A 1 276 ? -6.735 10.049 24.774 1.00 96.19 276 ASP A C 1
ATOM 2141 O O . ASP A 1 276 ? -7.819 10.100 24.189 1.00 96.19 276 ASP A O 1
ATOM 2145 N N . LYS A 1 277 ? -6.326 11.004 25.614 1.00 96.56 277 LYS A N 1
ATOM 2146 C CA . LYS A 1 277 ? -7.146 12.162 25.994 1.00 96.56 277 LYS A CA 1
ATOM 2147 C C . LYS A 1 277 ? -7.439 13.118 24.832 1.00 96.56 277 LYS A C 1
ATOM 2149 O O . LYS A 1 277 ? -8.351 13.929 24.956 1.00 96.56 277 LYS A O 1
ATOM 2154 N N . ASN A 1 278 ? -6.702 13.012 23.724 1.00 96.00 278 ASN A N 1
ATOM 2155 C CA . ASN A 1 278 ? -6.970 13.794 22.516 1.00 96.00 278 ASN A CA 1
ATOM 2156 C C . ASN A 1 278 ? -8.288 13.360 21.861 1.00 96.00 278 ASN A C 1
ATOM 2158 O O . ASN A 1 278 ? -9.039 14.197 21.367 1.00 96.00 278 ASN A O 1
ATOM 2162 N N . PHE A 1 279 ? -8.603 12.064 21.920 1.00 96.94 279 PHE A N 1
ATOM 2163 C CA . PHE A 1 279 ? -9.764 11.480 21.247 1.00 96.94 279 PHE A CA 1
ATOM 2164 C C . PHE A 1 279 ? -10.919 11.162 22.190 1.00 96.94 279 PHE A C 1
ATOM 2166 O O . PHE A 1 279 ? -12.060 11.052 21.741 1.00 96.94 279 PHE A O 1
ATOM 2173 N N . CYS A 1 280 ? -10.647 10.970 23.485 1.00 97.50 280 CYS A N 1
ATOM 2174 C CA . CYS A 1 280 ? -11.664 10.495 24.415 1.00 97.50 280 CYS A CA 1
ATOM 2175 C C . CYS A 1 280 ? -11.539 11.080 25.820 1.00 97.50 280 CYS A C 1
ATOM 2177 O O . CYS A 1 280 ? -10.468 11.437 26.307 1.00 97.50 280 CYS A O 1
ATOM 2179 N N . THR A 1 281 ? -12.679 11.116 26.499 1.00 97.31 281 THR A N 1
ATOM 2180 C CA . THR A 1 281 ? -12.812 11.398 27.929 1.00 97.31 281 THR A CA 1
ATOM 2181 C C . THR A 1 281 ? -13.148 10.106 28.692 1.00 97.31 281 THR A C 1
ATOM 2183 O O . THR A 1 281 ? -13.175 9.014 28.116 1.00 97.31 281 THR A O 1
ATOM 2186 N N . GLY A 1 282 ? -13.372 10.200 30.005 1.00 95.81 282 GLY A N 1
ATOM 2187 C CA . GLY A 1 282 ? -13.716 9.048 30.841 1.00 95.81 282 GLY A CA 1
ATOM 2188 C C . GLY A 1 282 ? -12.496 8.251 31.306 1.00 95.81 282 GLY A C 1
ATOM 2189 O O . GLY A 1 282 ? -11.491 8.822 31.729 1.00 95.81 282 GLY A O 1
ATOM 2190 N N . THR A 1 283 ? -12.596 6.919 31.283 1.00 94.81 283 THR A N 1
ATOM 2191 C CA . THR A 1 283 ? -11.538 6.013 31.773 1.00 94.81 283 THR A CA 1
ATOM 2192 C C . THR A 1 283 ? -11.169 4.976 30.719 1.00 94.81 283 THR A C 1
ATOM 2194 O O . THR A 1 283 ? -11.966 4.677 29.840 1.00 94.81 283 THR A O 1
ATOM 2197 N N . ALA A 1 284 ? -10.003 4.337 30.838 1.00 90.88 284 ALA A N 1
ATOM 2198 C CA . ALA A 1 284 ? -9.605 3.273 29.910 1.00 90.88 284 ALA A CA 1
ATOM 2199 C C . ALA A 1 284 ? -10.584 2.074 29.878 1.00 90.88 284 ALA A C 1
ATOM 2201 O O . ALA A 1 284 ? -10.639 1.365 28.880 1.00 90.88 284 ALA A O 1
ATOM 2202 N N . LYS A 1 285 ? -11.369 1.839 30.941 1.00 90.94 285 LYS A N 1
ATOM 2203 C CA . LYS A 1 285 ? -12.384 0.766 30.986 1.00 90.94 285 LYS A CA 1
ATOM 2204 C C . LYS A 1 285 ? -13.732 1.179 30.387 1.00 90.94 285 LYS A C 1
ATOM 2206 O O . LYS A 1 285 ? -14.513 0.319 29.999 1.00 90.94 285 LYS A O 1
ATOM 2211 N N . ALA A 1 286 ? -14.007 2.477 30.354 1.00 94.31 286 ALA A N 1
ATOM 2212 C CA . ALA A 1 286 ? -15.243 3.058 29.849 1.00 94.31 286 ALA A CA 1
ATOM 2213 C C . ALA A 1 286 ? -14.903 4.383 29.153 1.00 94.31 286 ALA A C 1
ATOM 2215 O O . ALA A 1 286 ? -15.131 5.456 29.727 1.00 94.31 286 ALA A O 1
ATOM 2216 N N . PRO A 1 287 ? -14.251 4.319 27.980 1.00 96.81 287 PRO A N 1
ATOM 2217 C CA . PRO A 1 287 ? -13.862 5.519 27.270 1.00 96.81 287 PRO A CA 1
ATOM 2218 C C . PRO A 1 287 ? -15.088 6.148 26.602 1.00 96.81 287 PRO A C 1
ATOM 2220 O O . PRO A 1 287 ? -16.001 5.445 26.163 1.00 96.81 287 PRO A O 1
ATOM 2223 N N . VAL A 1 288 ? -15.101 7.475 26.520 1.00 97.50 288 VAL A N 1
ATOM 2224 C CA . VAL A 1 288 ? -16.174 8.243 25.881 1.00 97.50 288 VAL A CA 1
ATOM 2225 C C . VAL A 1 288 ? -15.563 9.080 24.755 1.00 97.50 288 VAL A C 1
ATOM 2227 O O . VAL A 1 288 ? -14.856 10.046 25.064 1.00 97.50 288 VAL A O 1
ATOM 2230 N N . PRO A 1 289 ? -15.787 8.725 23.475 1.00 97.56 289 PRO A N 1
ATOM 2231 C CA . PRO A 1 289 ? -15.314 9.512 22.338 1.00 97.56 289 PRO A CA 1
ATOM 2232 C C . PRO A 1 289 ? -15.757 10.974 22.403 1.00 97.56 289 PRO A C 1
ATOM 2234 O O . PRO A 1 289 ? -16.879 11.270 22.807 1.00 97.56 289 PRO A O 1
ATOM 2237 N N . ASN A 1 290 ? -14.870 11.894 22.018 1.00 96.75 290 ASN A N 1
ATOM 2238 C CA . ASN A 1 290 ? -15.112 13.342 22.055 1.00 96.75 290 ASN A CA 1
ATOM 2239 C C . ASN A 1 290 ? -15.346 13.964 20.658 1.00 96.75 290 ASN A C 1
ATOM 2241 O O . ASN A 1 290 ? -15.213 15.175 20.501 1.00 96.75 290 ASN A O 1
ATOM 2245 N N . ASN A 1 291 ? -15.676 13.145 19.650 1.00 94.50 291 ASN A N 1
ATOM 2246 C CA . ASN A 1 291 ? -15.892 13.509 18.238 1.00 94.50 291 ASN A CA 1
ATOM 2247 C C . ASN A 1 291 ? -14.665 14.037 17.465 1.00 94.50 291 ASN A C 1
ATOM 2249 O O . ASN A 1 291 ? -14.780 14.282 16.263 1.00 94.50 291 ASN A O 1
ATOM 2253 N N . VAL A 1 292 ? -13.485 14.180 18.088 1.00 96.62 292 VAL A N 1
ATOM 2254 C CA . VAL A 1 292 ? -12.268 14.646 17.388 1.00 96.62 292 VAL A CA 1
ATOM 2255 C C . VAL A 1 292 ? -11.894 13.702 16.245 1.00 96.62 292 VAL A C 1
ATOM 2257 O O . VAL A 1 292 ? -11.568 14.165 15.157 1.00 96.62 292 VAL A O 1
ATOM 2260 N N . PHE A 1 293 ? -12.011 12.387 16.461 1.00 96.88 293 PHE A N 1
ATOM 2261 C CA . PHE A 1 293 ? -11.670 11.363 15.469 1.00 96.88 293 PHE A CA 1
ATOM 2262 C C . PHE A 1 293 ? -12.381 11.576 14.124 1.00 96.88 293 PHE A C 1
ATOM 2264 O O . PHE A 1 293 ? -11.732 11.640 13.084 1.00 96.88 293 PHE A O 1
ATOM 2271 N N . ALA A 1 294 ? -13.707 11.733 14.148 1.00 97.19 294 ALA A N 1
ATOM 2272 C CA . ALA A 1 294 ? -14.521 11.907 12.949 1.00 97.19 294 ALA A CA 1
ATOM 2273 C C . ALA A 1 294 ? -14.243 13.235 12.217 1.00 97.19 294 ALA A C 1
ATOM 2275 O O . ALA A 1 294 ? -14.428 13.316 11.002 1.00 97.19 294 ALA A O 1
ATOM 2276 N N . GLY A 1 295 ? -13.809 14.264 12.956 1.00 96.50 295 GLY A N 1
ATOM 2277 C CA . GLY A 1 295 ? -13.512 15.601 12.435 1.00 96.50 295 GLY A CA 1
ATOM 2278 C C . GLY A 1 295 ? -12.114 15.764 11.830 1.00 96.50 295 GLY A C 1
ATOM 2279 O O . GLY A 1 295 ? -11.857 16.769 11.164 1.00 96.50 295 GLY A O 1
ATOM 2280 N N . LEU A 1 296 ? -11.209 14.800 12.026 1.00 96.50 296 LEU A N 1
ATOM 2281 C CA . LEU A 1 296 ? -9.904 14.815 11.366 1.00 96.50 296 LEU A CA 1
ATOM 2282 C C . LEU A 1 296 ? -10.069 14.796 9.843 1.00 96.50 296 LEU A C 1
ATOM 2284 O O . LEU A 1 296 ? -11.034 14.251 9.306 1.00 96.50 296 LEU A O 1
ATOM 2288 N N . THR A 1 297 ? -9.138 15.440 9.143 1.00 96.06 297 THR A N 1
ATOM 2289 C CA . THR A 1 297 ? -9.272 15.713 7.711 1.00 96.06 297 THR A CA 1
ATOM 2290 C C . THR A 1 297 ? -7.927 15.580 7.004 1.00 96.06 297 THR A C 1
ATOM 2292 O O . THR A 1 297 ? -6.952 16.221 7.396 1.00 96.06 297 THR A O 1
ATOM 2295 N N . PHE A 1 298 ? -7.888 14.786 5.937 1.00 94.62 298 PHE A N 1
ATOM 2296 C CA . PHE A 1 298 ? -6.815 14.814 4.949 1.00 94.62 298 PHE A CA 1
ATOM 2297 C C . PHE A 1 298 ? -7.022 16.040 4.065 1.00 94.62 298 PHE A C 1
ATOM 2299 O O . PHE A 1 298 ? -8.104 16.223 3.511 1.00 94.62 298 PHE A O 1
ATOM 2306 N N . LYS A 1 299 ? -6.014 16.905 3.953 1.00 94.44 299 LYS A N 1
ATOM 2307 C CA . LYS A 1 299 ? -6.109 18.124 3.147 1.00 94.44 299 LYS A CA 1
ATOM 2308 C C . LYS A 1 299 ? -4.838 18.331 2.339 1.00 94.44 299 LYS A C 1
ATOM 2310 O O . LYS A 1 299 ? -3.804 18.627 2.932 1.00 94.44 299 LYS A O 1
ATOM 2315 N N . ASN A 1 300 ? -4.924 18.239 1.012 1.00 90.19 300 ASN A N 1
ATOM 2316 C CA . ASN A 1 300 ? -3.838 18.689 0.146 1.00 90.19 300 ASN A CA 1
ATOM 2317 C C . ASN A 1 300 ? -3.945 20.211 -0.006 1.00 90.19 300 ASN A C 1
ATOM 2319 O O . ASN A 1 300 ? -4.832 20.723 -0.681 1.00 90.19 300 ASN A O 1
ATOM 2323 N N . THR A 1 301 ? -3.043 20.946 0.639 1.00 89.12 301 THR A N 1
ATOM 2324 C CA . THR A 1 301 ? -3.051 22.416 0.608 1.00 89.12 301 THR A CA 1
ATOM 2325 C C . THR A 1 301 ? -2.525 23.013 -0.699 1.00 89.12 301 THR A C 1
ATOM 2327 O O . THR A 1 301 ? -2.757 24.196 -0.941 1.00 89.12 301 THR A O 1
ATOM 2330 N N . ALA A 1 302 ? -1.863 22.218 -1.545 1.00 88.19 302 ALA A N 1
ATOM 2331 C CA . ALA A 1 302 ? -1.396 22.641 -2.864 1.00 88.19 302 ALA A CA 1
ATOM 2332 C C . ALA A 1 302 ? -2.508 22.609 -3.926 1.00 88.19 302 ALA A C 1
ATOM 2334 O O . ALA A 1 302 ? -2.503 23.404 -4.868 1.00 88.19 302 ALA A O 1
ATOM 2335 N N . SER A 1 303 ? -3.494 21.722 -3.764 1.00 87.25 303 SER A N 1
ATOM 2336 C CA . SER A 1 303 ? -4.600 21.581 -4.708 1.00 87.25 303 SER A CA 1
ATOM 2337 C C . SER A 1 303 ? -5.728 22.571 -4.412 1.00 87.25 303 SER A C 1
ATOM 2339 O O . SER A 1 303 ? -6.148 22.762 -3.271 1.00 87.25 303 SER A O 1
ATOM 2341 N N . LYS A 1 304 ? -6.252 23.196 -5.472 1.00 87.81 304 LYS A N 1
ATOM 2342 C CA . LYS A 1 304 ? -7.446 24.059 -5.417 1.00 87.81 304 LYS A CA 1
ATOM 2343 C C . LYS A 1 304 ? -8.748 23.286 -5.652 1.00 87.81 304 LYS A C 1
ATOM 2345 O O . LYS A 1 304 ? -9.813 23.898 -5.651 1.00 87.81 304 LYS A O 1
ATOM 2350 N N . SER A 1 305 ? -8.667 21.975 -5.898 1.00 87.88 305 SER A N 1
ATOM 2351 C CA . SER A 1 305 ? -9.847 21.141 -6.130 1.00 87.88 305 SER A CA 1
ATOM 2352 C C . SER A 1 305 ? -10.724 21.085 -4.872 1.00 87.88 305 SER A C 1
ATOM 2354 O O . SER A 1 305 ? -10.184 20.983 -3.769 1.00 87.88 305 SER A O 1
ATOM 2356 N N . PRO A 1 306 ? -12.063 21.096 -4.992 1.00 82.50 306 PRO A N 1
ATOM 2357 C CA . PRO A 1 306 ? -12.936 20.771 -3.864 1.00 82.50 306 PRO A CA 1
ATOM 2358 C C . PRO A 1 306 ? -12.664 19.365 -3.296 1.00 82.50 306 PRO A C 1
ATOM 2360 O O . PRO A 1 306 ? -12.844 19.156 -2.099 1.00 82.50 306 PRO A O 1
ATOM 2363 N N . ASP A 1 307 ? -12.142 18.443 -4.112 1.00 87.31 307 ASP A N 1
ATOM 2364 C CA . ASP A 1 307 ? -11.768 17.082 -3.702 1.00 87.31 307 ASP A CA 1
ATOM 2365 C C . ASP A 1 307 ? -10.425 17.029 -2.948 1.00 87.31 307 ASP A C 1
ATOM 2367 O O . ASP A 1 307 ? -10.003 15.975 -2.480 1.00 87.31 307 ASP A O 1
ATOM 2371 N N . ALA A 1 308 ? -9.756 18.175 -2.763 1.00 91.31 308 ALA A N 1
ATOM 2372 C CA . ALA A 1 308 ? -8.507 18.293 -2.009 1.00 91.31 308 ALA A CA 1
ATOM 2373 C C . ALA A 1 308 ? -8.679 18.164 -0.490 1.00 91.31 308 ALA A C 1
ATOM 2375 O O . ALA A 1 308 ? -7.750 18.450 0.268 1.00 91.31 308 ALA A O 1
ATOM 2376 N N . THR A 1 309 ? -9.869 17.785 -0.025 1.00 95.06 309 THR A N 1
ATOM 2377 C CA . THR A 1 309 ? -10.211 17.643 1.388 1.00 95.06 309 THR A CA 1
ATOM 2378 C C . THR A 1 309 ? -11.081 16.402 1.593 1.00 95.06 309 THR A C 1
ATOM 2380 O O . THR A 1 309 ? -12.161 16.299 1.023 1.00 95.06 309 THR A O 1
ATOM 2383 N N . LEU A 1 310 ? -10.647 15.488 2.460 1.00 96.56 310 LEU A N 1
ATOM 2384 C CA . LEU A 1 310 ? -11.379 14.277 2.831 1.00 96.56 310 LEU A CA 1
ATOM 2385 C C . LEU A 1 310 ? -11.456 14.170 4.353 1.00 96.56 310 LEU A C 1
ATOM 2387 O O . LEU A 1 310 ? -10.434 14.052 5.028 1.00 96.56 310 LEU A O 1
ATOM 2391 N N . THR A 1 311 ? -12.664 14.186 4.913 1.00 97.25 311 THR A N 1
ATOM 2392 C CA . THR A 1 311 ? -12.841 13.942 6.351 1.00 97.25 311 THR A CA 1
ATOM 2393 C C . THR A 1 311 ? -12.709 12.453 6.658 1.00 97.25 311 THR A C 1
ATOM 2395 O O . THR A 1 311 ? -13.114 11.600 5.864 1.00 97.25 311 THR A O 1
ATOM 2398 N N . VAL A 1 312 ? -12.192 12.125 7.841 1.00 97.44 312 VAL A N 1
ATOM 2399 C CA . VAL A 1 312 ? -12.105 10.739 8.318 1.00 97.44 312 VAL A CA 1
ATOM 2400 C C . VAL A 1 312 ? -13.488 10.106 8.383 1.00 97.44 312 VAL A C 1
ATOM 2402 O O . VAL A 1 312 ? -13.650 8.961 7.972 1.00 97.44 312 VAL A O 1
ATOM 2405 N N . LYS A 1 313 ? -14.506 10.856 8.821 1.00 98.00 313 LYS A N 1
ATOM 2406 C CA . LYS A 1 313 ? -15.895 10.390 8.787 1.00 98.00 313 LYS A CA 1
ATOM 2407 C C . LYS A 1 313 ? -16.307 9.914 7.391 1.00 98.00 313 LYS A C 1
ATOM 2409 O O . LYS A 1 313 ? -16.735 8.770 7.253 1.00 98.00 313 LYS A O 1
ATOM 2414 N N . ALA A 1 314 ? -16.146 10.768 6.377 1.00 98.00 314 ALA A N 1
ATOM 2415 C CA . ALA A 1 314 ? -16.523 10.434 5.008 1.00 98.00 314 ALA A CA 1
ATOM 2416 C C . ALA A 1 314 ? -15.742 9.219 4.497 1.00 98.00 314 ALA A C 1
ATOM 2418 O O . ALA A 1 314 ? -16.326 8.341 3.868 1.00 98.00 314 ALA A O 1
ATOM 2419 N N . TRP A 1 315 ? -14.447 9.128 4.810 1.00 97.88 315 TRP A N 1
ATOM 2420 C CA . TRP A 1 315 ? -13.629 7.980 4.429 1.00 97.88 315 TRP A CA 1
ATOM 2421 C C . TRP A 1 315 ? -14.136 6.660 5.032 1.00 97.88 315 TRP A C 1
ATOM 2423 O O . TRP A 1 315 ? -14.369 5.705 4.293 1.00 97.88 315 TRP A O 1
ATOM 2433 N N . ILE A 1 316 ? -14.376 6.606 6.346 1.00 98.19 316 ILE A N 1
ATOM 2434 C CA . ILE A 1 316 ? -14.850 5.389 7.030 1.00 98.19 316 ILE A CA 1
ATOM 2435 C C . ILE A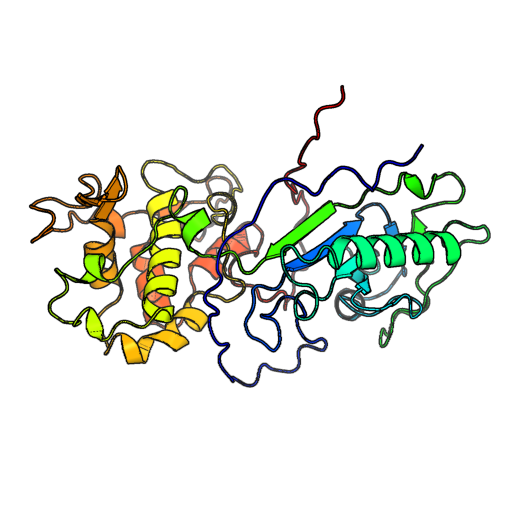 1 316 ? -16.258 4.980 6.567 1.00 98.19 316 ILE A C 1
ATOM 2437 O O . ILE A 1 316 ? -16.541 3.792 6.372 1.00 98.19 316 ILE A O 1
ATOM 2441 N N . GLU A 1 317 ? -17.150 5.952 6.370 1.00 97.81 317 GLU A N 1
ATOM 2442 C CA . GLU A 1 317 ? -18.478 5.711 5.792 1.00 97.81 317 GLU A CA 1
ATOM 2443 C C . GLU A 1 317 ? -18.364 5.204 4.345 1.00 97.81 317 GLU A C 1
ATOM 2445 O O . GLU A 1 317 ? -19.073 4.272 3.963 1.00 97.81 317 GLU A O 1
ATOM 2450 N N . GLY A 1 318 ? -17.412 5.740 3.576 1.00 97.69 318 GLY A N 1
ATOM 2451 C CA . GLY A 1 318 ? -17.055 5.278 2.238 1.00 97.69 318 GLY A CA 1
ATOM 2452 C C . GLY A 1 318 ? -16.664 3.803 2.214 1.00 97.69 318 GLY A C 1
ATOM 2453 O O . GLY A 1 318 ? -17.244 3.047 1.437 1.00 97.69 318 GLY A O 1
ATOM 2454 N N . ILE A 1 319 ? -15.767 3.361 3.105 1.00 97.00 319 ILE A N 1
ATOM 2455 C CA . ILE A 1 319 ? -15.353 1.948 3.201 1.00 97.00 319 ILE A CA 1
ATOM 2456 C C . ILE A 1 319 ? -16.574 1.035 3.393 1.00 97.00 319 ILE A C 1
ATOM 2458 O O . ILE A 1 319 ? -16.722 0.028 2.698 1.00 97.00 319 ILE A O 1
ATOM 2462 N N . THR A 1 320 ? -17.490 1.420 4.289 1.00 96.12 320 THR A N 1
ATOM 2463 C CA . THR A 1 320 ? -18.737 0.672 4.542 1.00 96.12 320 THR A CA 1
ATOM 2464 C C . THR A 1 320 ? -19.632 0.644 3.296 1.00 96.12 320 THR A C 1
ATOM 2466 O O . THR A 1 320 ? -20.211 -0.387 2.962 1.00 96.12 320 THR A O 1
ATOM 2469 N N . ALA A 1 321 ? -19.695 1.757 2.563 1.00 97.38 321 ALA A N 1
ATOM 2470 C CA . ALA A 1 321 ? -20.411 1.896 1.296 1.00 97.38 321 ALA A CA 1
ATOM 2471 C C . ALA A 1 321 ? -19.648 1.337 0.076 1.00 97.38 321 ALA A C 1
ATOM 2473 O O . ALA A 1 321 ? -20.037 1.611 -1.061 1.00 97.38 321 ALA A O 1
ATOM 2474 N N . LYS A 1 322 ? -18.572 0.569 0.298 1.00 96.62 322 LYS A N 1
ATOM 2475 C CA . LYS A 1 322 ? -17.721 -0.037 -0.738 1.00 96.62 322 LYS A CA 1
ATOM 2476 C C . LYS A 1 322 ? -17.076 0.987 -1.684 1.00 96.62 322 LYS A C 1
ATOM 2478 O O . LYS A 1 322 ? -16.936 0.747 -2.879 1.00 96.62 322 LYS A O 1
ATOM 2483 N N . LYS A 1 323 ? -16.674 2.138 -1.140 1.00 96.62 323 LYS A N 1
ATOM 2484 C CA . LYS A 1 323 ? -15.950 3.210 -1.836 1.00 96.62 323 LYS A CA 1
ATOM 2485 C C . LYS A 1 323 ? -14.703 3.613 -1.054 1.00 96.62 323 LYS A C 1
ATOM 2487 O O . LYS A 1 323 ? -14.814 4.201 0.020 1.00 96.62 323 LYS A O 1
ATOM 2492 N N . ASP A 1 324 ? -13.517 3.372 -1.607 1.00 93.62 324 ASP A N 1
ATOM 2493 C CA . ASP A 1 324 ? -12.281 3.845 -0.982 1.00 93.62 324 ASP A CA 1
ATOM 2494 C C . ASP A 1 324 ? -11.990 5.302 -1.361 1.00 93.62 324 ASP A C 1
ATOM 2496 O O . ASP A 1 324 ? -11.313 5.612 -2.344 1.00 93.62 324 ASP A O 1
ATOM 2500 N N . LEU A 1 325 ? -12.537 6.219 -0.562 1.00 95.69 325 LEU A N 1
ATOM 2501 C CA . LEU A 1 325 ? -12.346 7.650 -0.777 1.00 95.69 325 LEU A CA 1
ATOM 2502 C C . LEU A 1 325 ? -10.909 8.112 -0.509 1.00 95.69 325 LEU A C 1
ATOM 2504 O O . LEU A 1 325 ? -10.525 9.143 -1.049 1.00 95.69 325 LEU A O 1
ATOM 2508 N N . LEU A 1 326 ? -10.113 7.381 0.283 1.00 94.00 326 LEU A N 1
ATOM 2509 C CA . LEU A 1 326 ? -8.715 7.755 0.518 1.00 94.00 326 LEU A CA 1
ATOM 2510 C C . LEU A 1 326 ? -7.871 7.485 -0.725 1.00 94.00 326 LEU A C 1
ATOM 2512 O O . LEU A 1 326 ? -7.086 8.343 -1.112 1.00 94.00 326 LEU A O 1
ATOM 2516 N N . THR A 1 327 ? -8.108 6.357 -1.396 1.00 90.19 327 THR A N 1
ATOM 2517 C CA . THR A 1 327 ? -7.538 6.070 -2.720 1.00 90.19 327 THR A CA 1
ATOM 2518 C C . THR A 1 327 ? -7.932 7.150 -3.735 1.00 90.19 327 THR A C 1
ATOM 2520 O O . THR A 1 327 ? -7.088 7.665 -4.463 1.00 90.19 327 THR A O 1
ATOM 2523 N N . ALA A 1 328 ? -9.204 7.565 -3.767 1.00 91.38 328 ALA A N 1
ATOM 2524 C CA . ALA A 1 328 ? -9.653 8.643 -4.655 1.00 91.38 328 ALA A CA 1
ATOM 2525 C C . ALA A 1 328 ? -9.013 10.007 -4.326 1.00 91.38 328 ALA A C 1
ATOM 2527 O O . ALA A 1 328 ? -8.635 10.738 -5.239 1.00 91.38 328 ALA A O 1
ATOM 2528 N N . PHE A 1 329 ? -8.868 10.334 -3.040 1.00 92.06 329 PHE A N 1
ATOM 2529 C CA . PHE A 1 329 ? -8.162 11.529 -2.581 1.00 92.06 329 PHE A CA 1
ATOM 2530 C C . PHE A 1 329 ? -6.694 11.493 -3.009 1.00 92.06 329 PHE A C 1
ATOM 2532 O O . PHE A 1 329 ? -6.199 12.454 -3.581 1.00 92.06 329 PHE A O 1
ATOM 2539 N N . ASP A 1 330 ? -6.005 10.378 -2.795 1.00 89.56 330 ASP A N 1
ATOM 2540 C CA . ASP A 1 330 ? -4.582 10.242 -3.096 1.00 89.56 330 ASP A CA 1
ATOM 2541 C C . ASP A 1 330 ? -4.266 10.332 -4.595 1.00 89.56 330 ASP A C 1
ATOM 2543 O O . ASP A 1 330 ? -3.210 10.833 -4.986 1.00 89.56 330 ASP A O 1
ATOM 2547 N N . LYS A 1 331 ? -5.224 9.966 -5.459 1.00 87.06 331 LYS A N 1
ATOM 2548 C CA . LYS A 1 331 ? -5.105 10.162 -6.909 1.00 87.06 331 LYS A CA 1
ATOM 2549 C C . LYS A 1 331 ? -4.846 11.614 -7.301 1.00 87.06 331 LYS A C 1
ATOM 2551 O O . LYS A 1 331 ? -4.196 11.860 -8.312 1.00 87.06 331 LYS A O 1
ATOM 2556 N N . ILE A 1 332 ? -5.326 12.605 -6.553 1.00 85.31 332 ILE A N 1
ATOM 2557 C CA . ILE A 1 332 ? -5.066 14.018 -6.891 1.00 85.31 332 ILE A CA 1
ATOM 2558 C C . ILE A 1 332 ? -3.642 14.466 -6.519 1.00 85.31 332 ILE A C 1
ATOM 2560 O O . ILE A 1 332 ? -3.284 15.602 -6.817 1.00 85.31 332 ILE A O 1
ATOM 2564 N N . ILE A 1 333 ? -2.876 13.608 -5.836 1.00 85.50 333 ILE A N 1
ATOM 2565 C CA . ILE A 1 333 ? -1.493 13.839 -5.414 1.00 85.50 333 ILE A CA 1
ATOM 2566 C C . ILE A 1 333 ? -0.575 12.983 -6.287 1.00 85.50 333 ILE A C 1
ATOM 2568 O O . ILE A 1 333 ? 0.053 13.506 -7.200 1.00 85.50 333 ILE A O 1
ATOM 2572 N N . ASP A 1 334 ? -0.547 11.667 -6.053 1.00 79.44 334 ASP A N 1
ATOM 2573 C CA . ASP A 1 334 ? 0.371 10.749 -6.737 1.00 79.44 334 ASP A CA 1
ATOM 2574 C C . ASP A 1 334 ? -0.180 9.326 -6.978 1.00 79.44 334 ASP A C 1
ATOM 2576 O O . ASP A 1 334 ? 0.510 8.509 -7.581 1.00 79.44 334 ASP A O 1
ATOM 2580 N N . SER A 1 335 ? -1.436 9.040 -6.604 1.00 80.19 335 SER A N 1
ATOM 2581 C CA . SER A 1 335 ? -2.140 7.769 -6.897 1.00 80.19 335 SER A CA 1
ATOM 2582 C C . SER A 1 335 ? -1.491 6.501 -6.325 1.00 80.19 335 SER A C 1
ATOM 2584 O O . SER A 1 335 ? -1.617 5.418 -6.891 1.00 80.19 335 SER A O 1
ATOM 2586 N N . SER A 1 336 ? -0.797 6.617 -5.206 1.00 74.12 336 SER A N 1
ATOM 2587 C CA . SER A 1 336 ? -0.035 5.538 -4.586 1.00 74.12 336 SER A CA 1
ATOM 2588 C C . SER A 1 336 ? -0.774 4.726 -3.522 1.00 74.12 336 SER A C 1
ATOM 2590 O O . SER A 1 336 ? -0.323 3.638 -3.166 1.00 74.12 336 SER A O 1
ATOM 2592 N N . ILE A 1 337 ? -1.897 5.215 -2.995 1.00 77.56 337 ILE A N 1
ATOM 2593 C CA . ILE A 1 337 ? -2.753 4.471 -2.061 1.00 77.56 337 ILE A CA 1
ATOM 2594 C C . ILE A 1 337 ? -3.770 3.640 -2.844 1.00 77.56 337 ILE A C 1
ATOM 2596 O O . ILE A 1 337 ? -4.471 4.170 -3.700 1.00 77.56 337 ILE A O 1
ATOM 2600 N N . GLY A 1 338 ? -3.871 2.343 -2.528 1.00 57.81 338 GLY A N 1
ATOM 2601 C CA . GLY A 1 338 ? -4.924 1.441 -3.021 1.00 57.81 338 GLY A CA 1
ATOM 2602 C C . GLY A 1 338 ? -4.902 1.140 -4.521 1.00 57.81 338 GLY A C 1
ATOM 2603 O O . GLY A 1 338 ? -5.709 0.346 -5.001 1.00 57.81 338 GLY A O 1
ATOM 2604 N N . GLY A 1 339 ? -3.956 1.716 -5.261 1.00 55.59 339 GLY A N 1
ATOM 2605 C CA . GLY A 1 339 ? -3.571 1.226 -6.569 1.00 55.59 339 GLY A CA 1
ATOM 2606 C C . GLY A 1 339 ? -2.772 -0.062 -6.405 1.00 55.59 339 GLY A C 1
ATOM 2607 O O . GLY A 1 339 ? -1.551 -0.028 -6.280 1.00 55.59 339 GLY A O 1
ATOM 2608 N N . ALA A 1 340 ? -3.428 -1.220 -6.520 1.00 47.28 340 ALA A N 1
ATOM 2609 C CA . ALA A 1 340 ? -2.791 -2.245 -7.343 1.00 47.28 340 ALA A CA 1
ATOM 2610 C C . ALA A 1 340 ? -2.451 -1.515 -8.651 1.00 47.28 340 ALA A C 1
ATOM 2612 O O . ALA A 1 340 ? -3.355 -0.890 -9.194 1.00 47.28 340 ALA A O 1
ATOM 2613 N N . TRP A 1 341 ? -1.171 -1.444 -9.028 1.00 42.34 341 TRP A N 1
ATOM 2614 C CA . TRP A 1 341 ? -0.568 -0.557 -10.045 1.00 42.34 341 TRP A CA 1
ATOM 2615 C C . TRP A 1 341 ? -1.119 -0.724 -11.484 1.00 42.34 341 TRP A C 1
ATOM 2617 O O . TRP A 1 341 ? -0.368 -0.803 -12.449 1.00 42.34 341 TRP A O 1
ATOM 2627 N N . ILE A 1 342 ? -2.434 -0.799 -11.635 1.00 39.75 342 ILE A N 1
ATOM 2628 C CA . ILE A 1 342 ? -3.201 -1.105 -12.827 1.00 39.75 342 ILE A CA 1
ATOM 2629 C C . ILE A 1 342 ? -4.213 0.036 -12.970 1.00 39.75 342 ILE A C 1
ATOM 2631 O O . ILE A 1 342 ? -5.317 -0.034 -12.438 1.00 39.75 342 ILE A O 1
ATOM 2635 N N . GLN A 1 343 ? -3.763 1.130 -13.595 1.00 36.06 343 GLN A N 1
ATOM 2636 C CA . GLN A 1 343 ? -4.448 1.893 -14.655 1.00 36.06 343 GLN A CA 1
ATOM 2637 C C . GLN A 1 343 ? -4.069 3.382 -14.679 1.00 36.06 343 GLN A C 1
ATOM 2639 O O . GLN A 1 343 ? -4.326 4.134 -13.740 1.00 36.06 343 GLN A O 1
ATOM 2644 N N . ASP A 1 344 ? -3.517 3.753 -15.835 1.00 39.50 344 ASP A N 1
ATOM 2645 C CA . ASP A 1 344 ? -3.803 4.939 -16.643 1.00 39.50 344 ASP A CA 1
ATOM 2646 C C . ASP A 1 344 ? -3.712 6.316 -15.966 1.00 39.50 344 ASP A C 1
ATOM 2648 O O . ASP A 1 344 ? -4.688 6.858 -15.439 1.00 39.50 344 ASP A O 1
ATOM 2652 N N . ARG A 1 345 ? -2.552 6.965 -16.128 1.00 40.38 345 ARG A N 1
ATOM 2653 C CA . ARG A 1 345 ? -2.502 8.423 -16.297 1.00 40.38 345 ARG A CA 1
ATOM 2654 C C . ARG A 1 345 ? -1.592 8.834 -17.447 1.00 40.38 345 ARG A C 1
ATOM 2656 O O . ARG A 1 345 ? -0.371 8.777 -17.337 1.00 40.38 345 ARG A O 1
ATOM 2663 N N . GLU A 1 346 ? -2.227 9.331 -18.504 1.00 38.44 346 GLU A N 1
ATOM 2664 C CA . GLU A 1 346 ? -1.722 10.467 -19.271 1.00 38.44 346 GLU A CA 1
ATOM 2665 C C . GLU A 1 346 ? -1.819 11.727 -18.375 1.00 38.44 346 GLU A C 1
ATOM 2667 O O . GLU A 1 346 ? -2.781 11.897 -17.624 1.00 38.44 346 GLU A O 1
ATOM 2672 N N . ASP A 1 347 ? -0.804 12.588 -18.439 1.00 37.69 347 ASP A N 1
ATOM 2673 C CA . ASP A 1 347 ? -0.786 13.975 -17.946 1.00 37.69 347 ASP A CA 1
ATOM 2674 C C . ASP A 1 347 ? -0.726 14.256 -16.426 1.00 37.69 347 ASP A C 1
ATOM 2676 O O . ASP A 1 347 ? -1.638 14.851 -15.852 1.00 37.69 347 ASP A O 1
ATOM 2680 N N . VAL A 1 348 ? 0.431 14.006 -15.789 1.00 36.38 348 VAL A N 1
ATOM 2681 C CA . VAL A 1 348 ? 0.969 14.902 -14.734 1.00 36.38 348 VAL A CA 1
ATOM 2682 C C . VAL A 1 348 ? 2.507 14.958 -14.824 1.00 36.38 348 VAL A C 1
ATOM 2684 O O . VAL A 1 348 ? 3.151 13.920 -14.682 1.00 36.38 348 VAL A O 1
ATOM 2687 N N . PRO A 1 349 ? 3.136 16.132 -15.021 1.00 34.41 349 PRO A N 1
ATOM 2688 C CA . PRO A 1 349 ? 4.583 16.277 -14.914 1.00 34.41 349 PRO A CA 1
ATOM 2689 C C . PRO A 1 349 ? 5.001 16.607 -13.471 1.00 34.41 349 PRO A C 1
ATOM 2691 O O . PRO A 1 349 ? 4.553 17.612 -12.921 1.00 34.41 349 PRO A O 1
ATOM 2694 N N . GLY A 1 350 ? 5.930 15.831 -12.901 1.00 34.09 350 GLY A N 1
ATOM 2695 C CA . GLY A 1 350 ? 6.806 16.312 -11.822 1.00 34.09 350 GLY A CA 1
ATOM 2696 C C . GLY A 1 350 ? 6.966 15.412 -10.592 1.00 34.09 350 GLY A C 1
ATOM 2697 O O . GLY A 1 350 ? 6.019 15.185 -9.851 1.00 34.09 350 GLY A O 1
ATOM 2698 N N . ASP A 1 351 ? 8.221 15.007 -10.372 1.00 33.44 351 ASP A N 1
ATOM 2699 C CA . ASP A 1 351 ? 8.901 14.686 -9.109 1.00 33.44 351 ASP A CA 1
ATOM 2700 C C . ASP A 1 351 ? 8.267 13.673 -8.138 1.00 33.44 351 ASP A C 1
ATOM 2702 O O . ASP A 1 351 ? 7.835 14.001 -7.033 1.00 33.44 351 ASP A O 1
ATOM 2706 N N . SER A 1 352 ? 8.409 12.385 -8.460 1.00 29.08 352 SER A N 1
ATOM 2707 C CA . SER A 1 352 ? 8.511 11.336 -7.444 1.00 29.08 352 SER A CA 1
ATOM 2708 C C . SER A 1 352 ? 9.851 11.463 -6.702 1.00 29.08 352 SER A C 1
ATOM 2710 O O . SER A 1 352 ? 10.889 10.960 -7.126 1.00 29.08 352 SER A O 1
ATOM 2712 N N . GLN A 1 353 ? 9.849 12.154 -5.558 1.00 25.91 353 GLN A N 1
ATOM 2713 C CA . GLN A 1 353 ? 10.956 12.068 -4.605 1.00 25.91 353 GLN A CA 1
ATOM 2714 C C . GLN A 1 353 ? 10.916 10.706 -3.908 1.00 25.91 353 GLN A C 1
ATOM 2716 O O . GLN A 1 353 ? 10.263 10.531 -2.879 1.00 25.91 353 GLN A O 1
ATOM 2721 N N . CYS A 1 354 ? 11.662 9.742 -4.444 1.00 25.62 354 CYS A N 1
ATOM 2722 C CA . CYS A 1 354 ? 12.160 8.632 -3.646 1.00 25.62 354 CYS A CA 1
ATOM 2723 C C . CYS A 1 354 ? 13.038 9.215 -2.530 1.00 25.62 354 CYS A C 1
ATOM 2725 O O . CYS A 1 354 ? 13.929 10.036 -2.773 1.00 25.62 354 CYS A O 1
ATOM 2727 N N . ALA A 1 355 ? 12.769 8.837 -1.282 1.00 23.41 355 ALA A N 1
ATOM 2728 C CA . ALA A 1 355 ? 13.617 9.216 -0.165 1.00 23.41 355 ALA A CA 1
ATOM 2729 C C . ALA A 1 355 ? 14.997 8.572 -0.359 1.00 23.41 355 ALA A C 1
ATOM 2731 O O . ALA A 1 355 ? 15.195 7.395 -0.071 1.00 23.41 355 ALA A O 1
ATOM 2732 N N . PHE A 1 356 ? 15.963 9.349 -0.849 1.00 24.69 356 PHE A N 1
ATOM 2733 C CA . PHE A 1 356 ? 17.356 8.929 -0.892 1.00 24.69 356 PHE A CA 1
ATOM 2734 C C . PHE A 1 356 ? 17.843 8.693 0.538 1.00 24.69 356 PHE A C 1
ATOM 2736 O O . PHE A 1 356 ? 18.034 9.640 1.310 1.00 24.69 356 PHE A O 1
ATOM 2743 N N . ILE A 1 357 ? 18.115 7.437 0.886 1.00 22.61 357 ILE A N 1
ATOM 2744 C CA . ILE A 1 357 ? 18.975 7.135 2.026 1.00 22.61 357 ILE A CA 1
ATOM 2745 C C . ILE A 1 357 ? 20.381 7.594 1.625 1.00 22.61 357 ILE A C 1
ATOM 2747 O O . ILE A 1 357 ? 21.139 6.877 0.976 1.00 22.61 357 ILE A O 1
ATOM 2751 N N . ARG A 1 358 ? 20.737 8.836 1.979 1.00 22.23 358 ARG A N 1
ATOM 2752 C CA . ARG A 1 358 ? 22.128 9.291 1.915 1.00 22.23 358 ARG A CA 1
ATOM 2753 C C . ARG A 1 358 ? 22.920 8.524 2.961 1.00 22.23 358 ARG A C 1
ATOM 2755 O O . ARG A 1 358 ? 22.900 8.846 4.146 1.00 22.23 358 ARG A O 1
ATOM 2762 N N . ILE A 1 359 ? 23.639 7.526 2.480 1.00 25.20 359 ILE A N 1
ATOM 2763 C CA . ILE A 1 359 ? 24.704 6.852 3.204 1.00 25.20 359 ILE A CA 1
ATOM 2764 C C . ILE A 1 359 ? 25.756 7.916 3.558 1.00 25.20 359 ILE A C 1
ATOM 2766 O O . ILE A 1 359 ? 26.225 8.616 2.650 1.00 25.20 359 ILE A O 1
ATOM 2770 N N . PRO A 1 360 ? 26.131 8.089 4.836 1.00 22.08 360 PRO A N 1
ATOM 2771 C CA . PRO A 1 360 ? 27.242 8.963 5.176 1.00 22.08 360 PRO A CA 1
ATOM 2772 C C . PRO A 1 360 ? 28.510 8.430 4.501 1.00 22.08 360 PRO A C 1
ATOM 2774 O O . PRO A 1 360 ? 28.856 7.256 4.634 1.00 22.08 360 PRO A O 1
ATOM 2777 N N . ARG A 1 361 ? 29.192 9.294 3.743 1.00 25.92 361 ARG A N 1
ATOM 2778 C CA . ARG A 1 361 ? 30.579 9.034 3.341 1.00 25.92 361 ARG A CA 1
ATOM 2779 C C . ARG A 1 361 ? 31.468 9.171 4.589 1.00 25.92 361 ARG A C 1
ATOM 2781 O O . ARG A 1 361 ? 31.106 9.975 5.450 1.00 25.92 361 ARG A O 1
ATOM 2788 N N . PRO A 1 362 ? 32.565 8.402 4.697 1.00 38.09 362 PRO A N 1
ATOM 2789 C CA . PRO A 1 362 ? 33.519 8.541 5.796 1.00 38.09 362 PRO A CA 1
ATOM 2790 C C . PRO A 1 362 ? 34.077 9.961 5.919 1.00 38.09 362 PRO A C 1
ATOM 2792 O O . PRO A 1 362 ? 34.219 10.636 4.869 1.00 38.09 362 PRO A O 1
#

Organism: NCBI:txid61420